Protein AF-A0A3R7FLB7-F1 (afdb_monomer)

Radius of gyration: 23.23 Å; Cα contacts (8 Å, |Δi|>4): 80; chains: 1; bounding box: 60×43×67 Å

Organism: Aphanomyces astaci (NCBI:txid112090)

Structure (mmCIF, N/CA/C/O backbone):
data_AF-A0A3R7FLB7-F1
#
_entry.id   AF-A0A3R7FLB7-F1
#
loop_
_atom_site.group_PDB
_atom_site.id
_atom_site.type_symbol
_atom_site.label_atom_id
_atom_site.label_alt_id
_atom_site.label_comp_id
_atom_site.label_asym_id
_atom_site.label_entity_id
_atom_site.label_seq_id
_atom_site.pdbx_PDB_ins_code
_atom_site.Cartn_x
_atom_site.Cartn_y
_atom_site.Cartn_z
_atom_site.occupancy
_atom_site.B_iso_or_equiv
_atom_site.auth_seq_id
_atom_site.auth_comp_id
_atom_site.auth_asym_id
_atom_site.auth_atom_id
_atom_site.pdbx_PDB_model_num
ATOM 1 N N . LEU A 1 1 ? 25.515 -24.795 -28.403 1.00 39.53 1 LEU A N 1
ATOM 2 C CA . LEU A 1 1 ? 25.522 -23.734 -27.379 1.00 39.53 1 LEU A CA 1
ATOM 3 C C . LEU A 1 1 ? 24.381 -22.784 -27.705 1.00 39.53 1 LEU A C 1
ATOM 5 O O . LEU A 1 1 ? 24.389 -22.220 -28.788 1.00 39.53 1 LEU A O 1
ATOM 9 N N . LEU A 1 2 ? 23.373 -22.680 -26.838 1.00 43.09 2 LEU A N 1
ATOM 10 C CA . LEU A 1 2 ? 22.387 -21.599 -26.910 1.00 43.09 2 LEU A CA 1
ATOM 11 C C . LEU A 1 2 ? 23.039 -20.382 -26.257 1.00 43.09 2 LEU A C 1
ATOM 13 O O . LEU A 1 2 ? 23.059 -20.264 -25.035 1.00 43.09 2 LEU A O 1
ATOM 17 N N . GLU A 1 3 ? 23.660 -19.536 -27.069 1.00 45.50 3 GLU A N 1
ATOM 18 C CA . GLU A 1 3 ? 24.211 -18.269 -26.602 1.00 45.50 3 GLU A CA 1
ATOM 19 C C . GLU A 1 3 ? 23.049 -17.301 -26.378 1.00 45.50 3 GLU A C 1
ATOM 21 O O . GLU A 1 3 ? 22.488 -16.727 -27.315 1.00 45.50 3 GLU A O 1
ATOM 26 N N . PHE A 1 4 ? 22.648 -17.167 -25.113 1.00 50.62 4 PHE A N 1
ATOM 27 C CA . PHE A 1 4 ? 21.748 -16.115 -24.670 1.00 50.62 4 PHE A CA 1
ATOM 28 C C . PHE A 1 4 ? 22.479 -14.781 -24.833 1.00 50.62 4 PHE A C 1
ATOM 30 O O . PHE A 1 4 ? 23.301 -14.394 -24.004 1.00 50.62 4 PHE A O 1
ATOM 37 N N . HIS A 1 5 ? 22.192 -14.088 -25.931 1.00 53.84 5 HIS A N 1
ATOM 38 C CA . HIS A 1 5 ? 22.592 -12.705 -26.131 1.00 53.84 5 HIS A CA 1
ATOM 39 C C . HIS A 1 5 ? 21.685 -11.837 -25.255 1.00 53.84 5 HIS A C 1
ATOM 41 O O . HIS A 1 5 ? 20.729 -11.228 -25.731 1.00 53.84 5 HIS A O 1
ATOM 47 N N . GLY A 1 6 ? 21.948 -11.845 -23.947 1.00 53.75 6 GLY A N 1
ATOM 48 C CA . GLY A 1 6 ? 21.377 -10.884 -23.016 1.00 53.75 6 GLY A CA 1
ATOM 49 C C . GLY A 1 6 ? 21.923 -9.512 -23.371 1.00 53.75 6 GLY A C 1
ATOM 50 O O . GLY A 1 6 ? 22.981 -9.122 -22.881 1.00 53.75 6 GLY A O 1
ATOM 51 N N . GLY A 1 7 ? 21.237 -8.817 -24.278 1.00 48.38 7 GLY A N 1
ATOM 52 C CA . GLY A 1 7 ? 21.492 -7.415 -24.548 1.00 48.38 7 GLY A CA 1
ATOM 53 C C . GLY A 1 7 ? 21.439 -6.658 -23.229 1.00 48.38 7 GLY A C 1
ATOM 54 O O . GLY A 1 7 ? 20.421 -6.654 -22.543 1.00 48.38 7 GLY A O 1
ATOM 55 N N . ILE A 1 8 ? 22.569 -6.065 -22.859 1.00 59.78 8 ILE A N 1
ATOM 56 C CA . ILE A 1 8 ? 22.678 -5.053 -21.815 1.00 59.78 8 ILE A CA 1
ATOM 57 C C . ILE A 1 8 ? 21.870 -3.853 -22.324 1.00 59.78 8 ILE A C 1
ATOM 59 O O . ILE A 1 8 ? 22.387 -3.006 -23.047 1.00 59.78 8 ILE A O 1
ATOM 63 N N . GLY A 1 9 ? 20.569 -3.849 -22.055 1.00 57.91 9 GLY A N 1
ATOM 64 C CA . GLY A 1 9 ? 19.633 -2.867 -22.583 1.00 57.91 9 GLY A CA 1
ATOM 65 C C . GLY A 1 9 ? 18.322 -2.897 -21.808 1.00 57.91 9 GLY A C 1
ATOM 66 O O . GLY A 1 9 ? 17.846 -3.957 -21.402 1.00 57.91 9 GLY A O 1
ATOM 67 N N . ASP A 1 10 ? 17.745 -1.715 -21.611 1.00 62.91 10 ASP A N 1
ATOM 68 C CA . ASP A 1 10 ? 16.440 -1.457 -20.981 1.00 62.91 10 ASP A CA 1
ATOM 69 C C . ASP A 1 10 ? 15.271 -2.240 -21.635 1.00 62.91 10 ASP A C 1
ATOM 71 O O . ASP A 1 10 ? 14.176 -2.346 -21.088 1.00 62.91 10 ASP A O 1
ATOM 75 N N . ASP A 1 11 ? 15.519 -2.878 -22.782 1.00 73.88 11 ASP A N 1
ATOM 76 C CA . ASP A 1 11 ? 14.588 -3.704 -23.552 1.00 73.88 11 ASP A CA 1
ATOM 77 C C . ASP A 1 11 ? 13.907 -4.790 -22.704 1.00 73.88 11 ASP A C 1
ATOM 79 O O . ASP A 1 11 ? 12.696 -4.987 -22.795 1.00 73.88 11 ASP A O 1
ATOM 83 N N . GLY A 1 12 ? 14.657 -5.479 -21.834 1.00 80.56 12 GLY A N 1
ATOM 84 C CA . GLY A 1 12 ? 14.099 -6.518 -20.961 1.00 80.56 12 GLY A CA 1
ATOM 85 C C . GLY A 1 12 ? 13.130 -5.957 -19.915 1.00 80.56 12 GLY A C 1
ATOM 86 O O . GLY A 1 12 ? 12.073 -6.545 -19.669 1.00 80.56 12 GLY A O 1
ATOM 87 N N . LYS A 1 13 ? 13.453 -4.787 -19.347 1.00 83.88 13 LYS A N 1
ATOM 88 C CA . LYS A 1 13 ? 12.586 -4.072 -18.402 1.00 83.88 13 LYS A CA 1
ATOM 89 C C . LYS A 1 13 ? 11.313 -3.610 -19.105 1.00 83.88 13 LYS A C 1
ATOM 91 O O . LYS A 1 13 ? 10.222 -3.832 -18.582 1.00 83.88 13 LYS A O 1
ATOM 96 N N . GLN A 1 14 ? 11.433 -3.039 -20.303 1.00 86.00 14 GLN A N 1
ATOM 97 C CA . GLN A 1 14 ? 10.283 -2.578 -21.077 1.00 86.00 14 GLN A CA 1
ATOM 98 C C . GLN A 1 14 ? 9.368 -3.736 -21.500 1.00 86.00 14 GLN A C 1
ATOM 100 O O . GLN A 1 14 ? 8.144 -3.611 -21.436 1.00 86.00 14 GLN A O 1
ATOM 105 N N . ILE A 1 15 ? 9.931 -4.886 -21.883 1.00 89.69 15 ILE A N 1
ATOM 106 C CA . ILE A 1 15 ? 9.148 -6.094 -22.179 1.00 89.69 15 ILE A CA 1
ATOM 107 C C . ILE A 1 15 ? 8.393 -6.562 -20.928 1.00 89.69 15 ILE A C 1
ATOM 109 O O . ILE A 1 15 ? 7.196 -6.838 -21.014 1.00 89.69 15 ILE A O 1
ATOM 113 N N . ALA A 1 16 ? 9.054 -6.613 -19.768 1.00 90.12 16 ALA A N 1
ATOM 114 C CA . ALA A 1 16 ? 8.412 -6.991 -18.511 1.00 90.12 16 ALA A CA 1
ATOM 115 C C . ALA A 1 16 ? 7.282 -6.019 -18.124 1.00 90.12 16 ALA A C 1
ATOM 117 O O . ALA A 1 16 ? 6.183 -6.472 -17.801 1.00 90.12 16 ALA A O 1
ATOM 118 N N . LEU A 1 17 ? 7.504 -4.704 -18.245 1.00 90.88 17 LEU A N 1
ATOM 119 C CA . LEU A 1 17 ? 6.472 -3.680 -18.038 1.00 90.88 17 LEU A CA 1
ATOM 120 C C . LEU A 1 17 ? 5.262 -3.918 -18.946 1.00 90.88 17 LEU A C 1
ATOM 122 O O . LEU A 1 17 ? 4.136 -3.975 -18.460 1.00 90.88 17 LEU A O 1
ATOM 126 N N . ASN A 1 18 ? 5.483 -4.156 -20.240 1.00 92.12 18 ASN A N 1
ATOM 127 C CA . ASN A 1 18 ? 4.401 -4.416 -21.193 1.00 92.12 18 ASN A CA 1
ATOM 128 C C . ASN A 1 18 ? 3.580 -5.666 -20.818 1.00 92.12 18 ASN A C 1
ATOM 130 O O . ASN A 1 18 ? 2.355 -5.675 -20.969 1.00 92.12 18 ASN A O 1
ATOM 134 N N . ILE A 1 19 ? 4.235 -6.721 -20.316 1.00 94.00 19 ILE A N 1
ATOM 135 C CA . ILE A 1 19 ? 3.565 -7.942 -19.842 1.00 94.00 19 ILE A CA 1
ATOM 136 C C . ILE A 1 19 ? 2.715 -7.638 -18.603 1.00 94.00 19 ILE A C 1
ATOM 138 O O . ILE A 1 19 ? 1.542 -8.022 -18.561 1.00 94.00 19 ILE A O 1
ATOM 142 N N . PHE A 1 20 ? 3.268 -6.924 -17.619 1.00 94.50 20 PHE A N 1
ATOM 143 C CA . PHE A 1 20 ? 2.529 -6.540 -16.418 1.00 94.50 20 PHE A CA 1
ATOM 144 C C . PHE A 1 20 ? 1.358 -5.610 -16.733 1.00 94.50 20 PHE A C 1
ATOM 146 O O . PHE A 1 20 ? 0.265 -5.823 -16.215 1.00 94.50 20 PHE A O 1
ATOM 153 N N . GLU A 1 21 ? 1.525 -4.635 -17.625 1.00 93.56 21 GLU A N 1
ATOM 154 C CA . GLU A 1 21 ? 0.439 -3.753 -18.057 1.00 93.56 21 GLU A CA 1
ATOM 155 C C . GLU A 1 21 ? -0.689 -4.514 -18.759 1.00 93.56 21 GLU A C 1
ATOM 157 O O . GLU A 1 21 ? -1.870 -4.218 -18.546 1.00 93.56 21 GLU A O 1
ATOM 162 N N . LEU A 1 22 ? -0.348 -5.509 -19.584 1.00 94.75 22 LEU A N 1
ATOM 163 C CA . LEU A 1 22 ? -1.336 -6.366 -20.232 1.00 94.75 22 LEU A CA 1
ATOM 164 C C . LEU A 1 22 ? -2.077 -7.232 -19.205 1.00 94.75 22 LEU A C 1
ATOM 166 O O . LEU A 1 22 ? -3.305 -7.328 -19.263 1.00 94.75 22 LEU A O 1
ATOM 170 N N . GLY A 1 23 ? -1.352 -7.821 -18.251 1.00 93.88 23 GLY A N 1
ATOM 171 C CA . GLY A 1 23 ? -1.932 -8.602 -17.159 1.00 93.88 23 GLY A CA 1
AT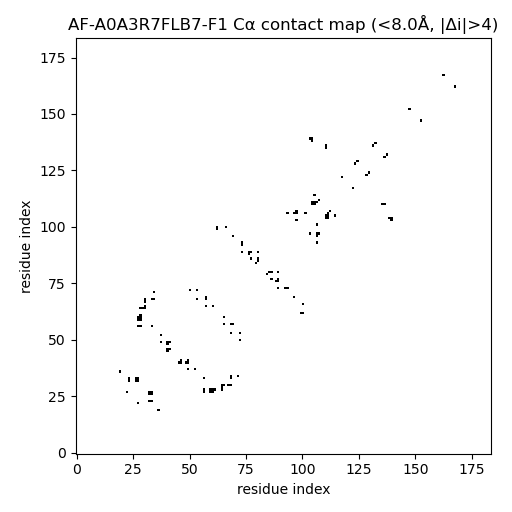OM 172 C C . GLY A 1 23 ? -2.829 -7.757 -16.254 1.00 93.88 23 GLY A C 1
ATOM 173 O O . GLY A 1 23 ? -3.942 -8.175 -15.930 1.00 93.88 23 GLY A O 1
ATOM 174 N N . LEU A 1 24 ? -2.416 -6.525 -15.949 1.00 94.62 24 LEU A N 1
ATOM 175 C CA . LEU A 1 24 ? -3.162 -5.601 -15.099 1.00 94.62 24 LEU A CA 1
ATOM 176 C C . LEU A 1 24 ? -4.546 -5.307 -15.677 1.00 94.62 24 LEU A C 1
ATOM 178 O O . LEU A 1 24 ? -5.507 -5.245 -14.925 1.00 94.62 24 LEU A O 1
ATOM 182 N N . LYS A 1 25 ? -4.697 -5.205 -17.003 1.00 93.56 25 LYS A N 1
ATOM 183 C CA . LYS A 1 25 ? -6.017 -4.998 -17.633 1.00 93.56 25 LYS A CA 1
ATOM 184 C C . LYS A 1 25 ? -7.024 -6.105 -17.304 1.00 93.56 25 LYS A C 1
ATOM 186 O O . LYS A 1 25 ? -8.221 -5.839 -17.307 1.00 93.56 25 LYS A O 1
ATOM 191 N N . LYS A 1 26 ? -6.556 -7.331 -17.052 1.00 93.25 26 LYS A N 1
ATOM 192 C CA . LYS A 1 26 ? -7.405 -8.497 -16.772 1.00 93.25 26 LYS A CA 1
ATOM 193 C C . LYS A 1 26 ? -7.513 -8.810 -15.278 1.00 93.25 26 LYS A C 1
ATOM 195 O O . LYS A 1 26 ? -8.565 -9.255 -14.837 1.00 93.25 26 LYS A O 1
ATOM 200 N N . PHE A 1 27 ? -6.446 -8.571 -14.520 1.00 93.75 27 PHE A N 1
ATOM 201 C CA . PHE A 1 27 ? -6.303 -9.001 -13.126 1.00 93.75 27 PHE A CA 1
ATOM 202 C C . PHE A 1 27 ? -6.193 -7.826 -12.143 1.00 93.75 27 PHE A C 1
ATOM 204 O O . PHE A 1 27 ? -5.639 -7.974 -11.061 1.00 93.75 27 PHE A O 1
ATOM 211 N N . ILE A 1 28 ? -6.733 -6.649 -12.486 1.00 93.19 28 ILE A N 1
ATOM 212 C CA . ILE A 1 28 ? -6.674 -5.465 -11.610 1.00 93.19 28 ILE A CA 1
ATOM 213 C C . ILE A 1 28 ? -7.383 -5.661 -10.265 1.00 93.19 28 ILE A C 1
ATOM 215 O O . ILE A 1 28 ? -7.065 -4.969 -9.307 1.00 93.19 28 ILE A O 1
ATOM 219 N N . HIS A 1 29 ? -8.343 -6.585 -10.191 1.00 93.06 29 HIS A N 1
ATOM 220 C CA . HIS A 1 29 ? -9.082 -6.903 -8.969 1.00 93.06 29 HIS A CA 1
ATOM 221 C C . HIS A 1 29 ? -8.438 -8.029 -8.149 1.00 93.06 29 HIS A C 1
ATOM 223 O O . HIS A 1 29 ? -8.924 -8.321 -7.061 1.00 93.06 29 HIS A O 1
ATOM 229 N N . GLU A 1 30 ? -7.352 -8.632 -8.644 1.00 94.19 30 GLU A N 1
ATOM 230 C CA . GLU A 1 30 ? -6.623 -9.693 -7.952 1.00 94.19 30 GLU A CA 1
ATOM 231 C C . GLU A 1 30 ? -5.441 -9.087 -7.179 1.00 94.19 30 GLU A C 1
ATOM 233 O O . GLU A 1 30 ? -4.452 -8.676 -7.800 1.00 94.19 30 GLU A O 1
ATOM 238 N N . PRO A 1 31 ? -5.501 -9.012 -5.835 1.00 93.50 31 PRO A N 1
ATOM 239 C CA . PRO A 1 31 ? -4.455 -8.369 -5.042 1.00 93.50 31 PRO A CA 1
ATOM 240 C C . PRO A 1 31 ? -3.091 -9.047 -5.221 1.00 93.50 31 PRO A C 1
ATOM 242 O O . PRO A 1 31 ? -2.091 -8.351 -5.352 1.00 93.50 31 PRO A O 1
ATOM 245 N N . GLU A 1 32 ? -3.040 -10.376 -5.334 1.00 94.06 32 GLU A N 1
ATOM 246 C CA . GLU A 1 32 ? -1.795 -11.139 -5.531 1.00 94.06 32 GLU A CA 1
ATOM 247 C C . GLU A 1 32 ? -1.040 -10.733 -6.807 1.00 94.06 32 GLU A C 1
ATOM 249 O O . GLU A 1 32 ? 0.187 -10.586 -6.812 1.00 94.06 32 GLU A O 1
ATOM 254 N N . PHE A 1 33 ? -1.776 -10.493 -7.898 1.00 95.38 33 PHE A N 1
ATOM 255 C CA . PHE A 1 33 ? -1.183 -10.030 -9.150 1.00 95.38 33 PHE A CA 1
ATOM 256 C C . PHE A 1 33 ? -0.614 -8.615 -8.995 1.00 95.38 33 PHE A C 1
ATOM 258 O O . PHE A 1 33 ? 0.504 -8.337 -9.433 1.00 95.38 33 PHE A O 1
ATOM 265 N N . VAL A 1 34 ? -1.369 -7.723 -8.349 1.00 94.81 34 VAL A N 1
ATOM 266 C CA . VAL A 1 34 ? -0.941 -6.340 -8.110 1.00 94.81 34 VAL A CA 1
ATOM 267 C C . VAL A 1 34 ? 0.301 -6.296 -7.225 1.00 94.81 34 VAL A C 1
ATOM 269 O O . VAL A 1 34 ? 1.239 -5.575 -7.551 1.00 94.81 34 VAL A O 1
ATOM 272 N N . LEU A 1 35 ? 0.338 -7.081 -6.147 1.00 94.50 35 LEU A N 1
ATOM 273 C CA . LEU A 1 35 ? 1.491 -7.164 -5.249 1.00 94.50 35 LEU A CA 1
ATOM 274 C C . LEU A 1 35 ? 2.735 -7.670 -5.985 1.00 94.50 35 LEU A C 1
ATOM 276 O O . LEU A 1 35 ? 3.800 -7.074 -5.853 1.00 94.50 35 LEU A O 1
ATOM 280 N N . SER A 1 36 ? 2.581 -8.672 -6.853 1.00 94.69 36 SER A N 1
ATOM 281 C CA . SER A 1 36 ? 3.676 -9.150 -7.708 1.00 94.69 36 SER A CA 1
ATOM 282 C C . SER A 1 36 ? 4.194 -8.060 -8.658 1.00 94.69 36 SER A C 1
ATOM 284 O O . SER A 1 36 ? 5.399 -7.958 -8.896 1.00 94.69 36 SER A O 1
ATOM 286 N N . TYR A 1 37 ? 3.302 -7.218 -9.195 1.00 94.56 37 TYR A N 1
ATOM 287 C CA . TYR A 1 37 ? 3.704 -6.094 -10.044 1.00 94.56 37 TYR A CA 1
ATOM 288 C C . TYR A 1 37 ? 4.418 -4.997 -9.236 1.00 94.56 37 TYR A C 1
ATOM 290 O O . TYR A 1 37 ? 5.449 -4.477 -9.661 1.00 94.56 37 TYR A O 1
ATOM 298 N N . VAL A 1 38 ? 3.924 -4.684 -8.039 1.00 93.62 38 VAL A N 1
ATOM 299 C CA . VAL A 1 38 ? 4.580 -3.759 -7.103 1.00 93.62 38 VAL A CA 1
ATOM 300 C C . VAL A 1 38 ? 5.985 -4.247 -6.744 1.00 93.62 38 VAL A C 1
ATOM 302 O O . VAL A 1 38 ? 6.926 -3.458 -6.776 1.00 93.62 38 VAL A O 1
ATOM 305 N N . ASP A 1 39 ? 6.155 -5.538 -6.464 1.00 92.25 39 ASP A N 1
ATOM 306 C CA . ASP A 1 39 ? 7.461 -6.119 -6.140 1.00 92.25 39 ASP A CA 1
ATOM 307 C C . ASP A 1 39 ? 8.437 -6.014 -7.317 1.00 92.25 39 ASP A C 1
ATOM 309 O O . ASP A 1 39 ? 9.608 -5.677 -7.132 1.00 92.25 39 ASP A O 1
ATOM 313 N N . PHE A 1 40 ? 7.958 -6.223 -8.547 1.00 92.38 40 PHE A N 1
ATOM 314 C CA . PHE A 1 40 ? 8.750 -5.964 -9.748 1.00 92.38 40 PHE A CA 1
ATOM 315 C C . PHE A 1 40 ? 9.188 -4.493 -9.839 1.00 92.38 40 PHE A C 1
ATOM 317 O O . PHE A 1 40 ? 10.376 -4.224 -10.024 1.00 92.38 40 PHE A O 1
ATOM 324 N N . LEU A 1 41 ? 8.263 -3.542 -9.657 1.00 90.44 41 LEU A N 1
ATOM 325 C CA . LEU A 1 41 ? 8.583 -2.111 -9.706 1.00 90.44 41 LEU A CA 1
ATOM 326 C C . LEU A 1 41 ? 9.575 -1.704 -8.607 1.00 90.44 41 LEU A C 1
ATOM 328 O O . LEU A 1 41 ? 10.472 -0.898 -8.870 1.00 90.44 41 LEU A O 1
ATOM 332 N N . GLY A 1 42 ? 9.471 -2.310 -7.421 1.00 87.81 42 GLY A N 1
ATOM 333 C CA . GLY A 1 42 ? 10.381 -2.088 -6.298 1.00 87.81 42 GLY A CA 1
ATOM 334 C C . GLY A 1 42 ? 11.812 -2.509 -6.606 1.00 87.81 42 GLY A C 1
ATOM 335 O O . GLY A 1 42 ? 12.740 -1.747 -6.352 1.00 87.81 42 GLY A O 1
ATOM 336 N N . HIS A 1 43 ? 12.006 -3.660 -7.255 1.00 85.44 43 HIS A N 1
ATOM 337 C CA . HIS A 1 43 ? 13.337 -4.079 -7.708 1.00 85.44 43 HIS A CA 1
ATOM 338 C C . HIS A 1 43 ? 13.924 -3.162 -8.793 1.00 85.44 43 HIS A C 1
ATOM 340 O O . HIS A 1 43 ? 15.142 -3.088 -8.937 1.00 85.44 43 HIS A O 1
ATOM 346 N N . THR A 1 44 ? 13.079 -2.449 -9.546 1.00 85.38 44 THR A N 1
ATOM 347 C CA . THR A 1 44 ? 13.520 -1.467 -10.553 1.00 85.38 44 THR A CA 1
ATOM 348 C C . THR A 1 44 ? 13.659 -0.036 -10.020 1.00 85.38 44 THR A C 1
ATOM 350 O O . THR A 1 44 ? 14.018 0.851 -10.796 1.00 85.38 44 THR A O 1
ATOM 353 N N . ASN A 1 45 ? 13.396 0.181 -8.723 1.00 83.56 45 ASN A N 1
ATOM 354 C CA . ASN A 1 45 ? 13.422 1.480 -8.042 1.00 83.56 45 ASN A CA 1
ATOM 355 C C . ASN A 1 45 ? 12.560 2.556 -8.739 1.00 83.56 45 ASN A C 1
ATOM 357 O O . ASN A 1 45 ? 12.953 3.718 -8.852 1.00 83.56 45 ASN A O 1
ATOM 361 N N . ASP A 1 46 ? 11.402 2.150 -9.267 1.00 86.75 46 ASP A N 1
ATOM 362 C CA . ASP A 1 46 ? 10.483 3.019 -10.010 1.00 86.75 46 ASP A CA 1
ATOM 363 C C . ASP A 1 46 ? 9.314 3.487 -9.126 1.00 86.75 46 ASP A C 1
ATOM 365 O O . ASP A 1 46 ? 8.149 3.115 -9.302 1.00 86.75 46 ASP A O 1
ATOM 369 N N . ASP A 1 47 ? 9.650 4.297 -8.122 1.00 89.06 47 ASP A N 1
ATOM 370 C CA . ASP A 1 47 ? 8.734 4.726 -7.056 1.00 89.06 47 ASP A CA 1
ATOM 371 C C . ASP A 1 47 ? 7.528 5.518 -7.580 1.00 89.06 47 ASP A C 1
ATOM 373 O O . ASP A 1 47 ? 6.413 5.406 -7.065 1.00 89.06 47 ASP A O 1
ATOM 377 N N . ASN A 1 48 ? 7.734 6.323 -8.626 1.00 89.25 48 ASN A N 1
ATOM 378 C CA . ASN A 1 48 ? 6.676 7.138 -9.225 1.00 89.25 48 ASN A CA 1
ATOM 379 C C . ASN A 1 48 ? 5.619 6.259 -9.902 1.00 89.25 48 ASN A C 1
ATOM 381 O O . ASN A 1 48 ? 4.413 6.479 -9.723 1.00 89.25 48 ASN A O 1
ATOM 385 N N . ASN A 1 49 ? 6.061 5.236 -10.638 1.00 89.81 49 ASN A N 1
ATOM 386 C CA . ASN A 1 49 ? 5.154 4.275 -11.253 1.00 89.81 49 ASN A CA 1
ATOM 387 C C . ASN A 1 49 ? 4.493 3.385 -10.200 1.00 89.81 49 ASN A C 1
ATOM 389 O O . ASN A 1 49 ? 3.302 3.095 -10.323 1.00 89.81 49 ASN A O 1
ATOM 393 N N . MET A 1 50 ? 5.205 3.027 -9.128 1.00 92.12 50 MET A N 1
ATOM 394 C CA . MET A 1 50 ? 4.633 2.252 -8.028 1.00 92.12 50 MET A CA 1
ATOM 395 C C . MET A 1 50 ? 3.490 3.001 -7.326 1.00 92.12 50 MET A C 1
ATOM 397 O O . MET A 1 50 ? 2.401 2.444 -7.176 1.00 92.12 50 MET A O 1
ATOM 401 N N . ARG A 1 51 ? 3.680 4.280 -6.969 1.00 92.75 51 ARG A N 1
ATOM 402 C CA . ARG A 1 51 ? 2.599 5.117 -6.407 1.00 92.75 51 ARG A CA 1
ATOM 403 C C . ARG A 1 51 ? 1.411 5.219 -7.359 1.00 92.75 51 ARG A C 1
ATOM 405 O O . ARG A 1 51 ? 0.269 5.038 -6.945 1.00 92.75 51 ARG A O 1
ATOM 412 N N . SER A 1 52 ? 1.679 5.461 -8.643 1.00 94.00 52 SER A N 1
ATOM 413 C CA . SER A 1 52 ? 0.632 5.559 -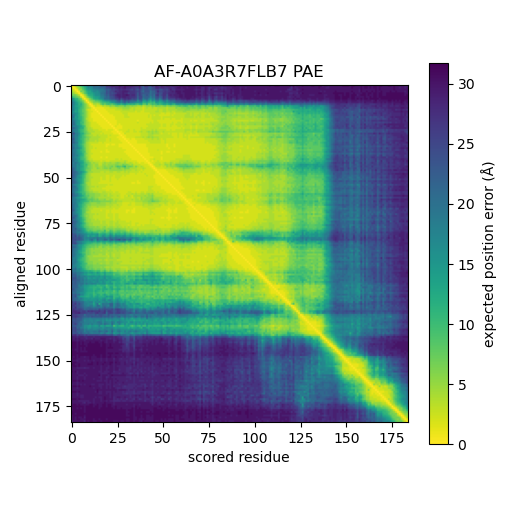9.669 1.00 94.00 52 SER A CA 1
ATOM 414 C C . SER A 1 52 ? -0.159 4.254 -9.811 1.00 94.00 52 SER A C 1
ATOM 416 O O . SER A 1 52 ? -1.377 4.282 -9.996 1.00 94.00 52 SER A O 1
ATOM 418 N N . LEU A 1 53 ? 0.515 3.106 -9.692 1.00 94.06 53 LEU A N 1
ATOM 419 C CA . LEU A 1 53 ? -0.111 1.788 -9.700 1.00 94.06 53 LEU A CA 1
ATOM 420 C C . LEU A 1 53 ? -1.018 1.591 -8.482 1.00 94.06 53 LEU A C 1
ATOM 422 O O . LEU A 1 53 ? -2.164 1.178 -8.665 1.00 94.06 53 LEU A O 1
ATOM 426 N N . PHE A 1 54 ? -0.547 1.916 -7.273 1.00 95.25 54 PHE A N 1
ATOM 427 C CA . PHE A 1 54 ? -1.368 1.830 -6.063 1.00 95.25 54 PHE A CA 1
ATOM 428 C C . PHE A 1 54 ? -2.643 2.664 -6.188 1.00 95.25 54 PHE A C 1
ATOM 430 O O . PHE A 1 54 ? -3.738 2.134 -6.001 1.00 95.25 54 PHE A O 1
ATOM 437 N N . GLU A 1 55 ? -2.522 3.935 -6.576 1.00 94.75 55 GLU A N 1
ATOM 438 C CA . GLU A 1 55 ? -3.673 4.830 -6.742 1.00 94.75 55 GLU A CA 1
ATOM 439 C C . GLU A 1 55 ? -4.670 4.297 -7.776 1.00 94.75 55 GLU A C 1
ATOM 441 O O . GLU A 1 55 ? -5.879 4.246 -7.535 1.00 94.75 55 GLU A O 1
ATOM 446 N N . LYS A 1 56 ? -4.162 3.828 -8.920 1.00 94.94 56 LYS A N 1
ATOM 447 C CA . LYS A 1 56 ? -4.990 3.258 -9.984 1.00 94.94 56 LYS A CA 1
ATOM 448 C C . LYS A 1 56 ? -5.748 2.023 -9.507 1.00 94.94 56 LYS A C 1
ATOM 450 O O . LYS A 1 56 ? -6.950 1.929 -9.742 1.00 94.94 56 LYS A O 1
ATOM 455 N N . VAL A 1 57 ? -5.071 1.084 -8.850 1.00 95.06 57 VAL A N 1
ATOM 456 C CA . VAL A 1 57 ? -5.688 -0.158 -8.370 1.00 95.06 57 VAL A CA 1
ATOM 457 C C . VAL A 1 57 ? -6.723 0.139 -7.289 1.00 95.06 57 VAL A C 1
ATOM 459 O O . VAL A 1 57 ? -7.855 -0.328 -7.391 1.00 95.06 57 VAL A O 1
ATOM 462 N N . LEU A 1 58 ? -6.383 0.961 -6.295 1.00 94.31 58 LEU A N 1
ATOM 463 C CA . LEU A 1 58 ? -7.281 1.290 -5.185 1.00 94.31 58 LEU A CA 1
ATOM 464 C C . LEU A 1 58 ? -8.518 2.088 -5.627 1.00 94.31 58 LEU A C 1
ATOM 466 O O . LEU A 1 58 ? -9.532 2.058 -4.937 1.00 94.31 58 LEU A O 1
ATOM 470 N N . SER A 1 59 ? -8.471 2.751 -6.789 1.00 93.50 59 SER A N 1
ATOM 471 C CA . SER A 1 59 ? -9.641 3.428 -7.367 1.00 93.50 59 SER A CA 1
ATOM 472 C C . SER A 1 59 ? -10.707 2.476 -7.931 1.00 93.50 59 SER A C 1
ATOM 474 O O . SER A 1 59 ? -11.870 2.862 -8.033 1.00 93.50 59 SER A O 1
ATOM 476 N N . VAL A 1 60 ? -10.332 1.242 -8.294 1.00 92.94 60 VAL A N 1
ATOM 477 C CA . VAL A 1 60 ? -11.236 0.265 -8.935 1.00 92.94 60 VAL A CA 1
ATOM 478 C C . VAL A 1 60 ? -11.418 -1.023 -8.133 1.00 92.94 60 VAL A C 1
ATOM 480 O O . VAL A 1 60 ? -12.371 -1.765 -8.369 1.00 92.94 60 VAL A O 1
ATOM 483 N N . MET A 1 61 ? -10.499 -1.335 -7.220 1.00 92.06 61 MET A N 1
ATOM 484 C CA . MET A 1 61 ? -10.521 -2.572 -6.449 1.00 92.06 61 MET A CA 1
ATOM 485 C C . MET A 1 61 ? -11.570 -2.502 -5.325 1.00 92.06 61 MET A C 1
ATOM 487 O O . MET A 1 61 ? -11.576 -1.539 -4.558 1.00 92.06 61 MET A O 1
ATOM 491 N N . PRO A 1 62 ? -12.437 -3.522 -5.174 1.00 91.00 62 PRO A N 1
ATOM 492 C CA . PRO A 1 62 ? -13.415 -3.553 -4.093 1.00 91.00 62 PRO A CA 1
ATOM 493 C C . PRO A 1 62 ? -12.759 -3.538 -2.698 1.00 91.00 62 PRO A C 1
ATOM 495 O O . PRO A 1 62 ? -11.744 -4.214 -2.502 1.00 91.00 62 PRO A O 1
ATOM 498 N N . PRO A 1 63 ? -13.366 -2.874 -1.693 1.00 88.62 63 PRO A N 1
ATOM 499 C CA . PRO A 1 63 ? -12.865 -2.854 -0.314 1.00 88.62 63 PRO A CA 1
ATOM 500 C C . PRO A 1 63 ? -12.623 -4.243 0.295 1.00 88.62 63 PRO A C 1
ATOM 502 O O . PRO A 1 63 ? -11.669 -4.438 1.037 1.00 88.62 63 PRO A O 1
ATOM 505 N N . ALA A 1 64 ? -13.440 -5.234 -0.076 1.00 88.19 64 ALA A N 1
ATOM 506 C CA . ALA A 1 64 ? -13.354 -6.598 0.450 1.00 88.19 64 ALA A CA 1
ATOM 507 C C . ALA A 1 64 ? -12.010 -7.300 0.176 1.00 88.19 64 ALA A C 1
ATOM 509 O O . ALA A 1 64 ? -11.628 -8.193 0.924 1.00 88.19 64 ALA A O 1
ATOM 510 N N . VAL A 1 65 ? -11.302 -6.910 -0.889 1.00 91.06 65 VAL A N 1
ATOM 511 C CA . VAL A 1 65 ? -10.036 -7.539 -1.308 1.00 91.06 65 VAL A CA 1
ATOM 512 C C . VAL A 1 65 ? -8.863 -6.560 -1.340 1.00 91.06 65 VAL A C 1
ATOM 514 O O . VAL A 1 65 ? -7.732 -6.972 -1.575 1.00 91.06 65 VAL A O 1
ATOM 517 N N . SER A 1 66 ? -9.098 -5.268 -1.088 1.00 92.44 66 SER A N 1
ATOM 518 C CA . SER A 1 66 ? -8.068 -4.230 -1.213 1.00 92.44 66 SER A CA 1
ATOM 519 C C . SER A 1 66 ? -7.171 -4.080 0.012 1.00 92.44 66 SER A C 1
ATOM 521 O O . SER A 1 66 ? -6.132 -3.426 -0.086 1.00 92.44 66 SER A O 1
ATOM 523 N N . LYS A 1 67 ? -7.513 -4.705 1.149 1.00 90.31 67 LYS A N 1
ATOM 524 C CA . LYS A 1 67 ? -6.719 -4.633 2.389 1.00 90.31 67 LYS A CA 1
ATOM 525 C C . LYS A 1 67 ? -5.225 -4.945 2.178 1.00 90.31 67 LYS A C 1
ATOM 527 O O . LYS A 1 67 ? -4.415 -4.108 2.565 1.00 90.31 67 LYS A O 1
ATOM 532 N N . PRO A 1 68 ? -4.817 -6.048 1.518 1.00 91.62 68 PRO A N 1
ATOM 533 C CA . PRO A 1 68 ? -3.396 -6.340 1.307 1.00 91.62 68 PRO A CA 1
ATOM 534 C C . PRO A 1 68 ? -2.669 -5.262 0.488 1.00 91.62 68 PRO A C 1
ATOM 536 O O . PRO A 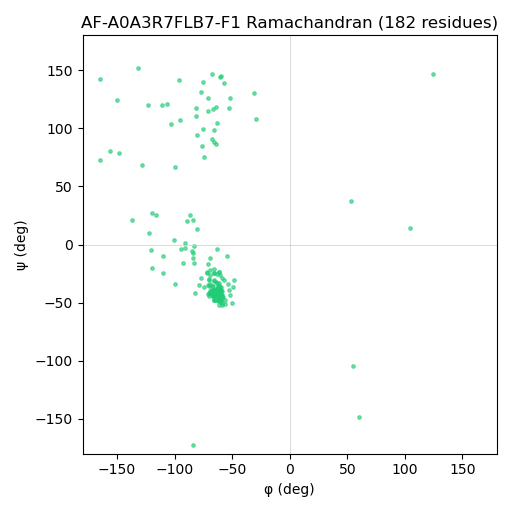1 68 ? -1.499 -4.975 0.732 1.00 91.62 68 PRO A O 1
ATOM 539 N N . VAL A 1 69 ? -3.368 -4.630 -0.462 1.00 93.75 69 VAL A N 1
ATOM 540 C CA . VAL A 1 69 ? -2.818 -3.547 -1.292 1.00 93.75 69 VAL A CA 1
ATOM 541 C C . VAL A 1 69 ? -2.626 -2.275 -0.464 1.00 93.75 69 VAL A C 1
ATOM 543 O O . VAL A 1 69 ? -1.579 -1.638 -0.567 1.00 93.75 69 VAL A O 1
ATOM 546 N N . TRP A 1 70 ? -3.590 -1.935 0.398 1.00 93.25 70 TRP A N 1
ATOM 547 C CA . TRP A 1 70 ? -3.460 -0.833 1.357 1.00 93.25 70 TRP A CA 1
ATOM 548 C C . TRP A 1 70 ? -2.285 -1.037 2.315 1.00 93.25 70 TRP A C 1
ATOM 550 O O . TRP A 1 70 ? -1.480 -0.123 2.498 1.00 93.25 70 TRP A O 1
ATOM 560 N N . ASP A 1 71 ? -2.166 -2.237 2.883 1.00 89.69 71 ASP A N 1
ATOM 561 C CA . ASP A 1 71 ? -1.097 -2.590 3.822 1.00 89.69 71 ASP A CA 1
ATOM 562 C C . ASP A 1 71 ? 0.276 -2.463 3.141 1.00 89.69 71 ASP A C 1
ATOM 564 O O . ASP A 1 71 ? 1.217 -1.899 3.705 1.00 89.69 71 ASP A O 1
ATOM 568 N N . ARG A 1 72 ? 0.389 -2.915 1.882 1.00 91.75 72 ARG A N 1
ATOM 569 C CA . ARG A 1 72 ? 1.620 -2.773 1.094 1.00 91.75 72 ARG A CA 1
ATOM 570 C C . ARG A 1 72 ? 1.943 -1.313 0.770 1.00 91.75 72 ARG A C 1
ATOM 572 O O . ARG A 1 72 ? 3.111 -0.939 0.858 1.00 91.75 72 ARG A O 1
ATOM 579 N N . PHE A 1 73 ? 0.945 -0.494 0.434 1.00 92.69 73 PHE A N 1
ATOM 580 C CA . PHE A 1 73 ? 1.157 0.917 0.099 1.00 92.69 73 PHE A CA 1
ATOM 581 C C . PHE A 1 73 ? 1.642 1.725 1.312 1.00 92.69 73 PHE A C 1
ATOM 583 O O . PHE A 1 73 ? 2.600 2.491 1.207 1.00 92.69 73 PHE A O 1
ATOM 590 N N . ILE A 1 74 ? 1.052 1.500 2.489 1.00 89.38 74 ILE A N 1
ATOM 591 C CA . ILE A 1 74 ? 1.498 2.153 3.726 1.00 89.38 74 ILE A CA 1
ATOM 592 C C . ILE A 1 74 ? 2.941 1.767 4.058 1.00 89.38 74 ILE A C 1
ATOM 594 O O . ILE A 1 74 ? 3.760 2.651 4.302 1.00 89.38 74 ILE A O 1
ATOM 598 N N . ARG A 1 75 ? 3.287 0.474 3.994 1.00 87.25 75 ARG A N 1
ATOM 599 C CA . ARG A 1 75 ? 4.667 0.013 4.236 1.00 87.25 75 ARG A CA 1
ATOM 600 C C . ARG A 1 75 ? 5.671 0.631 3.264 1.00 87.25 75 ARG A C 1
ATOM 602 O O . ARG A 1 75 ? 6.785 0.977 3.660 1.00 87.25 75 ARG A O 1
ATOM 609 N N . PHE A 1 76 ? 5.283 0.778 1.999 1.00 89.12 76 PHE A N 1
ATOM 610 C CA . PHE A 1 76 ? 6.095 1.464 0.999 1.00 89.12 76 PHE A CA 1
ATOM 611 C C . PHE A 1 76 ? 6.341 2.931 1.388 1.00 89.12 76 PHE A C 1
ATOM 613 O O . PHE A 1 76 ? 7.495 3.349 1.474 1.00 89.12 76 PHE A O 1
ATOM 620 N N . GLU A 1 77 ? 5.292 3.695 1.705 1.00 87.62 77 GLU A N 1
ATOM 621 C CA . GLU A 1 77 ? 5.433 5.103 2.108 1.00 87.62 77 GLU A CA 1
ATOM 622 C C . GLU A 1 77 ? 6.225 5.265 3.416 1.00 87.62 77 GLU A C 1
ATOM 624 O O . GLU A 1 77 ? 7.046 6.170 3.520 1.00 87.62 77 GLU A O 1
ATOM 629 N N . GLN A 1 78 ? 6.063 4.367 4.391 1.00 84.69 78 GLN A N 1
ATOM 630 C CA . GLN A 1 78 ? 6.859 4.359 5.629 1.00 84.69 78 GLN A CA 1
ATOM 631 C C . GLN A 1 78 ? 8.354 4.113 5.362 1.00 84.69 78 GLN A C 1
ATOM 633 O O . GLN A 1 78 ? 9.219 4.781 5.939 1.00 84.69 78 GLN A O 1
ATOM 638 N N . THR A 1 79 ? 8.669 3.185 4.453 1.00 82.94 79 THR A N 1
ATOM 639 C CA . THR A 1 79 ? 10.054 2.916 4.031 1.00 82.94 79 THR A CA 1
ATOM 640 C C . THR A 1 79 ? 10.659 4.154 3.368 1.00 82.94 79 THR A C 1
ATOM 642 O O . THR A 1 79 ? 11.786 4.543 3.674 1.00 82.94 79 THR A O 1
ATOM 645 N N . MET A 1 80 ? 9.883 4.829 2.518 1.00 79.38 80 MET A N 1
ATOM 646 C CA . MET A 1 80 ? 10.294 6.071 1.863 1.00 79.38 80 MET A CA 1
ATOM 647 C C . MET A 1 80 ? 10.454 7.230 2.858 1.00 79.38 80 MET A C 1
ATOM 649 O O . MET A 1 80 ? 11.425 7.980 2.768 1.00 79.38 80 MET A O 1
ATOM 653 N N . ALA A 1 81 ? 9.564 7.351 3.847 1.00 75.38 81 ALA A N 1
ATOM 654 C CA . ALA A 1 81 ? 9.649 8.354 4.909 1.00 75.38 81 ALA A CA 1
ATOM 655 C C . ALA A 1 81 ? 10.942 8.219 5.730 1.00 75.38 81 ALA A C 1
ATOM 657 O O . ALA A 1 81 ? 11.604 9.215 6.017 1.00 75.38 81 ALA A O 1
ATOM 658 N N . THR A 1 82 ? 11.359 6.987 6.030 1.00 69.12 82 THR A N 1
ATOM 659 C CA . THR A 1 82 ? 12.603 6.714 6.772 1.00 69.12 82 THR A CA 1
ATOM 660 C C . THR A 1 82 ? 13.855 7.124 5.982 1.00 69.12 82 THR A C 1
ATOM 662 O O . THR A 1 82 ? 14.841 7.562 6.570 1.00 69.12 82 THR A O 1
ATOM 665 N N . ASN A 1 83 ? 13.801 7.066 4.647 1.00 66.19 83 ASN A N 1
ATOM 666 C CA . ASN A 1 83 ? 14.899 7.439 3.747 1.00 66.19 83 ASN A CA 1
ATOM 667 C C . ASN A 1 83 ? 14.897 8.932 3.345 1.00 66.19 83 ASN A C 1
ATOM 669 O O . ASN A 1 83 ? 15.508 9.302 2.343 1.00 66.19 83 ASN A O 1
ATOM 673 N N . GLY A 1 84 ? 14.225 9.796 4.118 1.00 61.53 84 GLY A N 1
ATOM 674 C CA . GLY A 1 84 ? 14.158 11.245 3.878 1.00 61.53 84 GLY A CA 1
ATOM 675 C C . GLY A 1 84 ? 12.831 11.752 3.302 1.00 61.53 84 GLY A C 1
ATOM 676 O O . GLY A 1 84 ? 12.777 12.877 2.808 1.00 61.53 84 GLY A O 1
ATOM 677 N N . GLY A 1 85 ? 11.773 10.938 3.337 1.00 67.12 85 GLY A N 1
ATOM 678 C CA . GLY A 1 85 ? 10.416 11.335 2.954 1.00 67.12 85 GLY A CA 1
ATOM 679 C C . GLY A 1 85 ? 9.628 12.035 4.073 1.00 67.12 85 GLY A C 1
ATOM 680 O O . GLY A 1 85 ? 10.150 12.352 5.139 1.00 67.12 85 GLY A O 1
ATOM 681 N N . ASP A 1 86 ? 8.340 12.278 3.820 1.00 80.88 86 ASP A N 1
ATOM 682 C CA . ASP A 1 86 ? 7.459 13.073 4.683 1.00 80.88 86 ASP A CA 1
ATOM 683 C C . ASP A 1 86 ? 6.455 12.196 5.449 1.00 80.88 86 ASP A C 1
ATOM 685 O O . ASP A 1 86 ? 5.611 11.531 4.857 1.00 80.88 86 ASP A O 1
ATOM 689 N N . LEU A 1 87 ? 6.480 12.248 6.784 1.00 81.94 87 LEU A N 1
ATOM 690 C CA . LEU A 1 87 ? 5.527 11.515 7.624 1.00 81.94 87 LEU A CA 1
ATOM 691 C C . LEU A 1 87 ? 4.071 11.958 7.388 1.00 81.94 87 LEU A C 1
ATOM 693 O O . LEU A 1 87 ? 3.141 11.183 7.624 1.00 81.94 87 LEU A O 1
ATOM 697 N N . THR A 1 88 ? 3.834 13.181 6.898 1.00 85.44 88 THR A N 1
ATOM 698 C CA . THR A 1 88 ? 2.462 13.627 6.623 1.00 85.44 88 THR A CA 1
ATOM 699 C C . THR A 1 88 ? 1.820 12.894 5.443 1.00 85.44 88 THR A C 1
ATOM 701 O O . THR A 1 88 ? 0.594 12.739 5.441 1.00 85.44 88 THR A O 1
ATOM 704 N N . SER A 1 89 ? 2.603 12.379 4.480 1.00 84.94 89 SER A N 1
ATOM 705 C CA . SER A 1 89 ? 2.066 11.549 3.388 1.00 84.94 89 SER A CA 1
ATOM 706 C C . SER A 1 89 ? 1.519 10.228 3.931 1.00 84.94 89 SER A C 1
ATOM 708 O O . SER A 1 89 ? 0.395 9.849 3.596 1.00 84.94 89 SER A O 1
ATOM 710 N N . VAL A 1 90 ? 2.257 9.596 4.849 1.00 86.88 90 VAL A N 1
ATOM 711 C CA . VAL A 1 90 ? 1.863 8.356 5.530 1.00 86.88 90 VAL A CA 1
ATOM 712 C C . VAL A 1 90 ? 0.568 8.566 6.314 1.00 86.88 90 VAL A C 1
ATOM 714 O O . VAL A 1 90 ? -0.386 7.814 6.134 1.00 86.88 90 VAL A O 1
ATOM 717 N N . ILE A 1 91 ? 0.481 9.635 7.114 1.00 87.06 91 ILE A N 1
ATOM 718 C CA . ILE A 1 91 ? -0.720 9.938 7.915 1.00 87.06 91 ILE A CA 1
ATOM 719 C C . ILE A 1 91 ? -1.950 10.145 7.017 1.00 87.06 91 ILE A C 1
ATOM 721 O O . ILE A 1 91 ? -3.036 9.647 7.315 1.00 87.06 91 ILE A O 1
ATOM 725 N N . ARG A 1 92 ? -1.804 10.864 5.897 1.00 89.38 92 ARG A N 1
ATOM 726 C CA . ARG A 1 92 ? -2.901 11.048 4.929 1.00 89.38 92 ARG A CA 1
ATOM 727 C C . ARG A 1 92 ? -3.327 9.725 4.304 1.00 89.38 92 ARG A C 1
ATOM 729 O O . ARG A 1 92 ? -4.517 9.513 4.070 1.00 89.38 92 ARG A O 1
ATOM 736 N N . LEU A 1 93 ? -2.372 8.844 4.028 1.00 90.56 93 LEU A N 1
ATOM 737 C CA . LEU A 1 93 ? -2.656 7.538 3.455 1.00 90.56 93 LEU A CA 1
ATOM 738 C C . LEU A 1 93 ? -3.394 6.630 4.450 1.00 90.56 93 LEU A C 1
ATOM 740 O O . LEU A 1 93 ? -4.385 6.002 4.082 1.00 90.56 93 LEU A O 1
ATOM 744 N N . GLU A 1 94 ? -2.990 6.635 5.719 1.00 88.62 94 GLU A N 1
ATOM 745 C CA . GLU A 1 94 ? -3.683 5.932 6.805 1.00 88.62 94 GLU A CA 1
ATOM 746 C C . GLU A 1 94 ? -5.127 6.426 6.979 1.00 88.62 94 GLU A C 1
ATOM 748 O O . GLU A 1 94 ? -6.049 5.619 7.100 1.00 88.62 94 GLU A O 1
ATOM 753 N N . GLN A 1 95 ? -5.357 7.743 6.916 1.00 89.12 95 GLN A N 1
ATOM 754 C CA . GLN A 1 95 ? -6.709 8.316 6.963 1.00 89.12 95 GLN A CA 1
ATOM 755 C C . GLN A 1 95 ? -7.581 7.829 5.798 1.00 89.12 95 GLN A C 1
ATOM 757 O O . GLN A 1 95 ? -8.759 7.520 5.988 1.00 89.12 95 GLN A O 1
ATOM 762 N N . ARG A 1 96 ? -7.009 7.721 4.593 1.00 92.94 96 ARG A N 1
ATOM 763 C CA . ARG A 1 96 ? -7.712 7.173 3.423 1.00 92.94 96 ARG A CA 1
ATOM 764 C C . ARG A 1 96 ? -8.026 5.690 3.592 1.00 92.94 96 ARG A C 1
ATOM 766 O O . ARG A 1 96 ? -9.147 5.292 3.286 1.00 92.94 96 ARG A O 1
ATOM 773 N N . ARG A 1 97 ? -7.088 4.893 4.117 1.00 90.00 97 ARG A N 1
ATOM 774 C CA . ARG A 1 97 ? -7.311 3.474 4.441 1.00 90.00 97 ARG A CA 1
ATOM 775 C C . ARG A 1 97 ? -8.448 3.318 5.448 1.00 90.00 97 ARG A C 1
ATOM 777 O O . ARG A 1 97 ? -9.348 2.527 5.203 1.00 90.00 97 ARG A O 1
ATOM 784 N N . ALA A 1 98 ? -8.461 4.115 6.517 1.00 87.88 98 ALA A N 1
ATOM 785 C CA . ALA A 1 98 ? -9.526 4.096 7.524 1.00 87.88 98 ALA A CA 1
ATOM 786 C C . ALA A 1 98 ? -10.908 4.449 6.941 1.00 87.88 98 ALA A C 1
ATOM 788 O O . ALA A 1 98 ? -11.917 3.883 7.354 1.00 87.88 98 ALA A O 1
ATOM 789 N N . ALA A 1 99 ? -10.963 5.362 5.966 1.00 88.62 99 ALA A N 1
ATOM 790 C CA . ALA A 1 99 ? -12.201 5.702 5.266 1.00 88.62 99 ALA A CA 1
ATOM 791 C C . ALA A 1 99 ? -12.646 4.611 4.272 1.00 88.62 99 ALA A C 1
ATOM 793 O O . ALA A 1 99 ? -13.843 4.374 4.119 1.00 88.62 99 ALA A O 1
ATOM 794 N N . ALA A 1 100 ? -11.699 3.953 3.598 1.00 87.88 100 ALA A N 1
ATOM 795 C CA . ALA A 1 100 ? -11.974 2.881 2.640 1.00 87.88 100 ALA A CA 1
ATOM 796 C C . ALA A 1 100 ? -12.310 1.539 3.317 1.00 87.88 100 ALA A C 1
ATOM 798 O O . ALA A 1 100 ? -13.053 0.740 2.748 1.00 87.88 100 ALA A O 1
ATOM 799 N N . LEU A 1 101 ? -11.769 1.299 4.515 1.00 86.81 101 LEU A N 1
ATOM 800 C CA . LEU A 1 101 ? -11.905 0.075 5.307 1.00 86.81 101 LEU A CA 1
ATOM 801 C C . LEU A 1 101 ? -12.366 0.414 6.740 1.00 86.81 101 LEU A C 1
ATOM 803 O O . LEU A 1 101 ? -11.600 0.256 7.693 1.00 86.81 101 LEU A O 1
ATOM 807 N N . PRO A 1 102 ? -13.613 0.887 6.926 1.00 80.88 102 PRO A N 1
ATOM 808 C CA . PRO A 1 102 ? -14.098 1.337 8.233 1.00 80.88 102 PRO A CA 1
ATOM 809 C C . PRO A 1 102 ? -14.196 0.213 9.273 1.00 80.88 102 PRO A C 1
ATOM 811 O O . PRO A 1 102 ? -14.130 0.497 10.474 1.00 80.88 102 PRO A O 1
ATOM 814 N N . ASP A 1 103 ? -14.331 -1.033 8.817 1.00 80.44 103 ASP A N 1
ATOM 815 C CA . ASP A 1 103 ? -14.455 -2.231 9.654 1.00 80.44 103 ASP A CA 1
ATOM 816 C C . ASP A 1 103 ? -13.096 -2.786 10.111 1.00 80.44 103 ASP A C 1
ATOM 818 O O . ASP A 1 103 ? -13.040 -3.692 10.940 1.00 80.44 103 ASP A O 1
ATOM 822 N N . ASP A 1 104 ? -11.985 -2.245 9.605 1.00 78.12 104 ASP A N 1
ATOM 823 C CA . ASP A 1 104 ? -10.654 -2.719 9.969 1.00 78.12 104 ASP A CA 1
ATOM 824 C C . ASP A 1 104 ? -10.195 -2.120 11.309 1.00 78.12 104 ASP A C 1
ATOM 826 O O . ASP A 1 104 ? -9.894 -0.927 11.416 1.00 78.12 104 ASP A O 1
ATOM 830 N N . SER A 1 105 ? -10.109 -2.959 12.344 1.00 70.25 105 SER A N 1
ATOM 831 C CA . SER A 1 105 ? -9.673 -2.572 13.691 1.00 70.25 105 SER A CA 1
ATOM 832 C C . SER A 1 105 ? -8.226 -2.072 13.741 1.00 70.25 105 SER A C 1
ATOM 834 O O . SER A 1 105 ? -7.902 -1.242 14.593 1.00 70.25 105 SER A O 1
ATOM 836 N N . THR A 1 106 ? -7.374 -2.497 12.801 1.00 71.44 106 THR A N 1
ATOM 837 C CA . THR A 1 106 ? -5.973 -2.044 12.700 1.00 71.44 106 THR A CA 1
ATOM 838 C C . THR A 1 106 ? -5.858 -0.583 12.273 1.00 71.44 106 THR A C 1
ATOM 840 O O . THR A 1 106 ? -4.793 0.006 12.374 1.00 71.44 106 THR A O 1
ATOM 843 N N . THR A 1 107 ? -6.944 0.048 11.820 1.00 70.25 107 THR A N 1
ATOM 844 C CA . THR A 1 107 ? -6.937 1.470 11.443 1.00 70.25 107 THR A CA 1
ATOM 845 C C . THR A 1 107 ? -7.158 2.416 12.629 1.00 70.25 107 THR A C 1
ATOM 847 O O . THR A 1 107 ? -7.105 3.634 12.451 1.00 70.25 107 THR A O 1
ATOM 850 N N . LYS A 1 108 ? -7.439 1.899 13.839 1.00 72.12 108 LYS A N 1
ATOM 851 C CA . LYS A 1 108 ? -7.925 2.703 14.976 1.00 72.12 108 LYS A CA 1
ATOM 852 C C . LYS A 1 108 ? -7.157 2.435 16.274 1.00 72.12 108 LYS A C 1
ATOM 854 O O . LYS A 1 108 ? -6.683 1.334 16.541 1.00 72.12 108 LYS A O 1
ATOM 859 N N . GLY A 1 109 ? -7.110 3.463 17.125 1.00 75.31 109 GLY A N 1
ATOM 860 C CA . GLY A 1 109 ? -6.631 3.371 18.506 1.00 75.31 109 GLY A CA 1
ATOM 861 C C . GLY A 1 109 ? -5.175 2.914 18.641 1.00 75.31 109 GLY A C 1
ATOM 862 O O . GLY A 1 109 ? -4.333 3.199 17.792 1.00 75.31 109 GLY A O 1
ATOM 863 N N . LEU A 1 110 ? -4.886 2.202 19.734 1.00 75.75 110 LEU A N 1
ATOM 864 C CA . LEU A 1 110 ? -3.551 1.669 20.018 1.00 75.75 110 LEU A CA 1
ATOM 865 C C . LEU A 1 110 ? -3.107 0.626 18.985 1.00 75.75 110 LEU A C 1
ATOM 867 O O . LEU A 1 110 ? -1.927 0.572 18.665 1.00 75.75 110 LEU A O 1
ATOM 871 N N . LEU A 1 111 ? -4.034 -0.157 18.422 1.00 74.31 111 LEU A N 1
ATOM 872 C CA . LEU A 1 111 ? -3.695 -1.194 17.448 1.00 74.31 111 LEU A CA 1
ATOM 873 C C . LEU A 1 111 ? -3.142 -0.597 16.146 1.00 74.31 111 LEU A C 1
ATOM 875 O O . LEU A 1 111 ? -2.164 -1.110 15.616 1.00 74.31 111 LEU A O 1
ATOM 879 N N . GLY A 1 112 ? -3.700 0.526 15.682 1.00 74.38 112 GLY A N 1
ATOM 880 C CA . GLY A 1 112 ? -3.149 1.245 14.529 1.00 74.38 112 GLY A CA 1
ATOM 881 C C . GLY A 1 112 ? -1.820 1.943 14.804 1.00 74.38 112 GLY A C 1
ATOM 882 O O . GLY A 1 112 ? -0.979 2.033 13.913 1.00 74.38 112 GLY A O 1
ATOM 883 N N . LEU A 1 113 ? -1.582 2.389 16.044 1.00 75.94 113 LEU A N 1
ATOM 884 C CA . LEU A 1 113 ? -0.254 2.868 16.435 1.00 75.94 113 LEU A CA 1
ATOM 885 C C . LEU A 1 113 ? 0.770 1.738 16.413 1.00 75.94 113 LEU A C 1
ATOM 887 O O . LEU A 1 113 ? 1.862 1.941 15.894 1.00 75.94 113 LEU A O 1
ATOM 891 N N . VAL A 1 114 ? 0.421 0.562 16.939 1.00 77.19 114 VAL A N 1
ATOM 892 C CA . VAL A 1 114 ? 1.300 -0.606 16.866 1.00 77.19 114 VAL A CA 1
ATOM 893 C C . VAL A 1 114 ? 1.599 -0.944 15.408 1.00 77.19 114 VAL A C 1
ATOM 895 O O . VAL A 1 114 ? 2.773 -1.005 15.060 1.00 77.19 114 VAL A O 1
ATOM 898 N N . ASP A 1 115 ? 0.571 -1.093 14.562 1.00 74.12 115 ASP A N 1
ATOM 899 C CA . ASP A 1 115 ? 0.710 -1.446 13.138 1.00 74.12 115 ASP A CA 1
ATOM 900 C C . ASP A 1 115 ? 1.675 -0.508 12.392 1.00 74.12 115 ASP A C 1
ATOM 902 O O . ASP A 1 115 ? 2.516 -0.964 11.618 1.00 74.12 115 ASP A O 1
ATOM 906 N N . ARG A 1 116 ? 1.645 0.797 12.705 1.00 75.56 116 ARG A N 1
ATOM 907 C CA . ARG A 1 116 ? 2.561 1.788 12.121 1.00 75.56 116 ARG A CA 1
ATOM 908 C C . ARG A 1 116 ? 4.037 1.523 12.435 1.00 75.56 116 ARG A C 1
ATOM 910 O O . ARG A 1 116 ? 4.892 1.809 11.601 1.00 75.56 116 ARG A O 1
ATOM 917 N N . TYR A 1 117 ? 4.344 1.053 13.641 1.00 74.06 117 TYR A N 1
ATOM 918 C CA . TYR A 1 117 ? 5.721 0.889 14.118 1.00 74.06 117 TYR A CA 1
ATOM 919 C C . TYR A 1 117 ? 6.224 -0.557 14.041 1.00 74.06 117 TYR A C 1
ATOM 921 O O . TYR A 1 117 ? 7.359 -0.821 14.444 1.00 74.06 117 TYR A O 1
ATOM 929 N N . VAL A 1 118 ? 5.432 -1.485 13.492 1.00 72.56 118 VAL A N 1
ATOM 930 C CA . VAL A 1 118 ? 5.900 -2.848 13.225 1.00 72.56 118 VAL A CA 1
ATOM 931 C C . VAL A 1 118 ? 6.965 -2.811 12.136 1.00 72.56 118 VAL A C 1
ATOM 933 O O . VAL A 1 118 ? 6.690 -2.499 10.978 1.00 72.56 118 VAL A O 1
ATOM 936 N N . TRP A 1 119 ? 8.185 -3.206 12.488 1.00 65.00 119 TRP A N 1
ATOM 937 C CA . TRP A 1 119 ? 9.261 -3.402 11.523 1.00 65.00 119 TRP A CA 1
ATOM 938 C C . TRP A 1 119 ? 9.587 -4.889 11.402 1.00 65.00 119 TRP A C 1
ATOM 940 O O . TRP A 1 119 ? 10.012 -5.521 12.366 1.00 65.00 119 TRP A O 1
ATOM 950 N N . MET A 1 120 ? 9.454 -5.456 10.199 1.00 63.50 120 MET A N 1
ATOM 951 C CA . MET A 1 120 ? 9.646 -6.892 9.944 1.00 63.50 120 MET A CA 1
ATOM 952 C C . MET A 1 120 ? 8.764 -7.763 10.859 1.00 63.50 120 MET A C 1
ATOM 954 O O . MET A 1 120 ? 7.565 -7.875 10.624 1.00 63.50 120 MET A O 1
ATOM 958 N N . HIS A 1 121 ? 9.370 -8.381 11.871 1.00 56.59 121 HIS A N 1
ATOM 959 C CA . HIS A 1 121 ? 8.747 -9.234 12.883 1.00 56.59 121 HIS A CA 1
ATOM 960 C C . HIS A 1 121 ? 9.002 -8.709 14.304 1.00 56.59 121 HIS A C 1
ATOM 962 O O . HIS A 1 121 ? 8.713 -9.409 15.266 1.00 56.59 121 HIS A O 1
ATOM 968 N N . LEU A 1 122 ? 9.552 -7.497 14.442 1.00 60.22 122 LEU A N 1
ATOM 969 C CA . LEU A 1 122 ? 9.764 -6.852 15.733 1.00 60.22 122 LEU A CA 1
ATOM 970 C C . LEU A 1 122 ? 8.422 -6.329 16.241 1.00 60.22 122 LEU A C 1
ATOM 972 O O . LEU A 1 122 ? 8.054 -5.173 16.029 1.00 60.22 122 LEU A O 1
ATOM 976 N N . LEU A 1 123 ? 7.682 -7.218 16.885 1.00 60.75 123 LEU A N 1
ATOM 977 C CA . LEU A 1 123 ? 6.673 -6.858 17.864 1.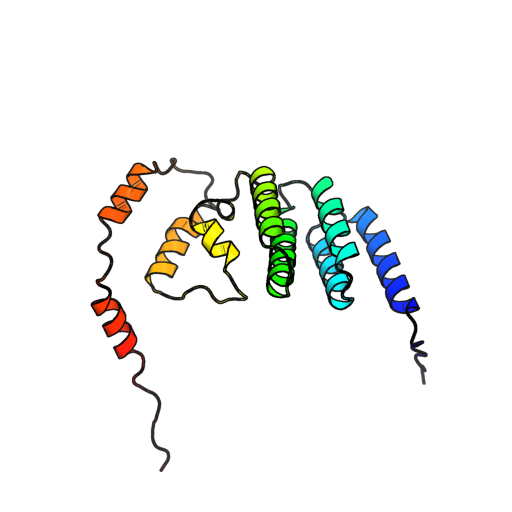00 60.75 123 LEU A CA 1
ATOM 978 C C . LEU A 1 123 ? 7.352 -6.972 19.228 1.00 60.75 123 LEU A C 1
ATOM 980 O O . LEU A 1 123 ? 8.224 -7.813 19.418 1.00 60.75 123 LEU A O 1
ATOM 984 N N . GLN A 1 124 ? 7.050 -6.066 20.154 1.00 54.84 124 GLN A N 1
ATOM 985 C CA . GLN A 1 124 ? 7.598 -6.190 21.500 1.00 54.84 124 GLN A CA 1
ATOM 986 C C . GLN A 1 124 ? 7.037 -7.482 22.113 1.00 54.84 124 GLN A C 1
ATOM 988 O O . GLN A 1 124 ? 5.826 -7.656 22.206 1.00 54.84 124 GLN A O 1
ATOM 993 N N . ASP A 1 125 ? 7.932 -8.413 22.451 1.00 56.50 125 ASP A N 1
ATOM 994 C CA . ASP A 1 125 ? 7.603 -9.775 22.890 1.00 56.50 125 ASP A CA 1
ATOM 995 C C . ASP A 1 125 ? 7.348 -9.854 24.406 1.00 56.50 125 ASP A C 1
ATOM 997 O O . ASP A 1 125 ? 7.539 -10.900 25.035 1.00 56.50 125 ASP A O 1
ATOM 1001 N N . SER A 1 126 ? 6.936 -8.752 25.045 1.00 62.25 126 SER A N 1
ATOM 1002 C CA . SER A 1 126 ? 6.602 -8.820 26.466 1.00 62.25 126 SER A CA 1
ATOM 1003 C C . SER A 1 126 ? 5.338 -9.668 26.654 1.00 62.25 126 SER A C 1
ATOM 1005 O O . SER A 1 126 ? 4.413 -9.663 25.837 1.00 62.25 126 SER A O 1
ATOM 1007 N N . LYS A 1 127 ? 5.250 -10.404 27.767 1.00 61.19 127 LYS A N 1
ATOM 1008 C CA . LYS A 1 127 ? 4.067 -11.233 28.076 1.00 61.19 127 LYS A CA 1
ATOM 1009 C C . LYS A 1 127 ? 2.772 -10.404 28.119 1.00 61.19 127 LYS A C 1
ATOM 1011 O O . LYS A 1 127 ? 1.705 -10.917 27.786 1.00 61.19 127 LYS A O 1
ATOM 1016 N N . SER A 1 128 ? 2.866 -9.128 28.500 1.00 66.06 128 SER A N 1
ATOM 1017 C CA . SER A 1 128 ? 1.768 -8.156 28.443 1.00 66.06 128 SER A CA 1
ATOM 1018 C C . SER A 1 128 ? 1.311 -7.855 27.014 1.00 66.06 128 SER A C 1
ATOM 1020 O O . SER A 1 128 ? 0.105 -7.791 26.772 1.00 66.06 128 SER A O 1
ATOM 1022 N N . ASP A 1 129 ? 2.238 -7.739 26.063 1.00 69.75 129 ASP A N 1
ATOM 1023 C CA . ASP A 1 129 ? 1.918 -7.461 24.659 1.00 69.75 129 ASP A CA 1
ATOM 1024 C C . ASP A 1 129 ? 1.225 -8.662 24.008 1.00 69.75 129 ASP A C 1
ATOM 1026 O O . ASP A 1 129 ? 0.222 -8.506 23.311 1.00 69.75 129 ASP A O 1
ATOM 1030 N N . ALA A 1 130 ? 1.668 -9.884 24.321 1.00 68.81 130 ALA A N 1
ATOM 1031 C CA . ALA A 1 130 ? 1.013 -11.106 23.852 1.00 68.81 130 ALA A CA 1
ATOM 1032 C C . ALA A 1 130 ? -0.461 -11.192 24.300 1.00 68.81 130 ALA A C 1
ATOM 1034 O O . ALA A 1 130 ? -1.338 -11.522 23.497 1.00 68.81 130 ALA A O 1
ATOM 1035 N N . LEU A 1 131 ? -0.758 -10.849 25.562 1.00 69.25 131 LEU A N 1
ATOM 1036 C CA . LEU A 1 131 ? -2.136 -10.783 26.067 1.00 69.25 131 LEU A CA 1
ATOM 1037 C C . LEU A 1 131 ? -2.943 -9.666 25.396 1.00 69.25 131 LEU A C 1
ATOM 1039 O O . LEU A 1 131 ? -4.116 -9.870 25.068 1.00 69.25 131 LEU A O 1
ATOM 1043 N N . PHE A 1 132 ? -2.327 -8.507 25.158 1.00 75.00 132 PHE A N 1
ATOM 1044 C CA . PHE A 1 132 ? -2.950 -7.408 24.428 1.00 75.00 132 PHE A CA 1
ATOM 1045 C C . PHE A 1 132 ? -3.353 -7.844 23.011 1.00 75.00 132 PHE A C 1
ATOM 1047 O O . PHE A 1 132 ? -4.519 -7.705 22.639 1.00 75.00 132 PHE A O 1
ATOM 1054 N N . PHE A 1 133 ? -2.455 -8.461 22.241 1.00 73.44 133 PHE A N 1
ATOM 1055 C CA . PHE A 1 133 ? -2.782 -8.943 20.895 1.00 73.44 133 PHE A CA 1
ATOM 1056 C C . PHE A 1 133 ? -3.782 -10.100 20.900 1.00 73.44 133 PHE A C 1
ATOM 1058 O O . PHE A 1 133 ? -4.657 -10.142 20.038 1.00 73.44 133 PHE A O 1
ATOM 1065 N N . ALA A 1 134 ? -3.729 -11.005 21.879 1.00 70.44 134 ALA A N 1
ATOM 1066 C CA . ALA A 1 134 ? -4.729 -12.063 22.008 1.00 70.44 134 ALA A CA 1
ATOM 1067 C C . ALA A 1 134 ? -6.137 -11.499 22.265 1.00 70.44 134 ALA A C 1
ATOM 1069 O O . ALA A 1 134 ? -7.110 -12.017 21.721 1.00 70.44 134 ALA A O 1
ATOM 1070 N N . THR A 1 135 ? -6.235 -10.422 23.050 1.00 71.31 135 THR A N 1
ATOM 1071 C CA . THR A 1 135 ? -7.506 -9.795 23.449 1.00 71.31 135 THR A CA 1
ATOM 1072 C C . THR A 1 135 ? -8.054 -8.847 22.379 1.00 71.31 135 THR A C 1
ATOM 1074 O O . THR A 1 135 ? -9.253 -8.839 22.113 1.00 71.31 135 THR A O 1
ATOM 1077 N N . TYR A 1 136 ? -7.185 -8.050 21.751 1.00 67.12 136 TYR A N 1
ATOM 1078 C CA . TYR A 1 136 ? -7.580 -6.969 20.841 1.00 67.12 136 TYR A CA 1
ATOM 1079 C C . TYR A 1 136 ? -7.253 -7.247 19.371 1.00 67.12 136 TYR A C 1
ATOM 1081 O O . TYR A 1 136 ? -7.933 -6.728 18.488 1.00 67.12 136 TYR A O 1
ATOM 1089 N N . GLY A 1 137 ? -6.263 -8.097 19.085 1.00 60.56 137 GLY A N 1
ATOM 1090 C CA . GLY A 1 137 ? -5.930 -8.527 17.723 1.00 60.56 137 GLY A CA 1
ATOM 1091 C C . GLY A 1 137 ? -6.965 -9.482 17.117 1.00 60.56 137 GLY A C 1
ATOM 1092 O O . GLY A 1 137 ? -7.124 -9.520 15.901 1.00 60.56 137 GLY A O 1
ATOM 1093 N N . THR A 1 138 ? -7.730 -10.205 17.945 1.00 49.19 138 THR A N 1
ATOM 1094 C CA . THR A 1 138 ? -8.780 -11.153 17.512 1.00 49.19 138 THR A CA 1
ATOM 1095 C C . THR A 1 138 ? -10.195 -10.565 17.455 1.00 49.19 138 THR A C 1
ATOM 1097 O O . THR A 1 138 ? -11.096 -11.215 16.921 1.00 49.19 138 THR A O 1
ATOM 1100 N N . LEU A 1 139 ? -10.410 -9.307 17.867 1.00 44.94 139 LEU A N 1
ATOM 1101 C CA . LEU A 1 139 ? -11.669 -8.585 17.597 1.00 44.94 139 LEU A CA 1
ATOM 1102 C C . LEU A 1 139 ? -11.926 -8.366 16.089 1.00 44.94 139 LEU A C 1
ATOM 1104 O O . LEU A 1 139 ? -12.989 -7.891 15.704 1.00 44.94 139 LEU A O 1
ATOM 1108 N N . ALA A 1 140 ? -10.983 -8.764 15.232 1.00 42.78 140 ALA A N 1
ATOM 1109 C CA . ALA A 1 140 ? -11.104 -8.796 13.780 1.00 42.78 140 AL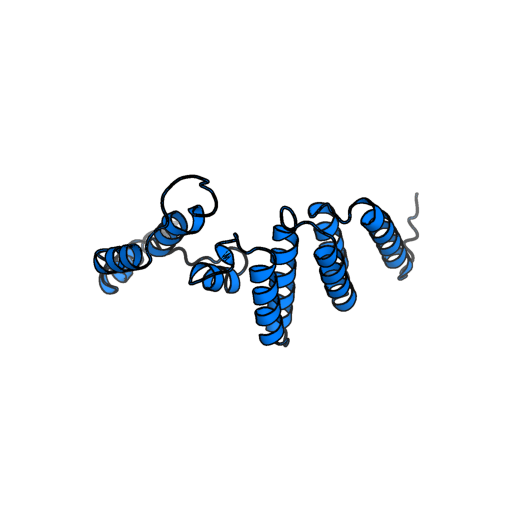A A CA 1
ATOM 1110 C C . ALA A 1 140 ? -11.809 -10.054 13.209 1.00 42.78 140 ALA A C 1
ATOM 1112 O O . ALA A 1 140 ? -11.953 -10.143 11.992 1.00 42.78 140 ALA A O 1
ATOM 1113 N N . ALA A 1 141 ? -12.240 -11.035 14.026 1.00 32.31 141 ALA A N 1
ATOM 1114 C CA . ALA A 1 141 ? -12.745 -12.321 13.508 1.00 32.31 141 ALA A CA 1
ATOM 1115 C C . ALA A 1 141 ? -14.020 -12.901 14.165 1.00 32.31 141 ALA A C 1
ATOM 1117 O O . ALA A 1 141 ? -14.268 -14.098 14.021 1.00 32.31 141 ALA A O 1
ATOM 1118 N N . SER A 1 142 ? -14.868 -12.114 14.841 1.00 26.94 142 SER A N 1
ATOM 1119 C CA . SER A 1 142 ? -16.179 -12.619 15.300 1.00 26.94 142 SER A CA 1
ATOM 1120 C C . SER A 1 142 ? -17.350 -11.787 14.765 1.00 26.94 142 SER A C 1
ATOM 1122 O O . SER A 1 142 ? -17.452 -10.610 15.107 1.00 26.94 142 SER A O 1
ATOM 1124 N N . PRO A 1 143 ? -18.289 -12.381 13.999 1.00 37.91 143 PRO A N 1
ATOM 1125 C CA . PRO A 1 143 ? -19.547 -11.739 13.628 1.00 37.91 143 PRO A CA 1
ATOM 1126 C C . PRO A 1 143 ? -20.640 -11.870 14.712 1.00 37.91 143 PRO A C 1
ATOM 1128 O O . PRO A 1 143 ? -21.822 -11.741 14.403 1.00 37.91 143 PRO A O 1
ATOM 1131 N N . ALA A 1 144 ? -20.301 -12.135 15.980 1.00 33.41 144 ALA A N 1
ATOM 1132 C CA . ALA A 1 144 ? -21.299 -12.251 17.046 1.00 33.41 144 ALA A CA 1
ATOM 1133 C C . ALA A 1 144 ? -20.765 -11.826 18.428 1.00 33.41 144 ALA A C 1
ATOM 1135 O O . ALA A 1 144 ? -19.807 -12.412 18.929 1.00 33.41 144 ALA A O 1
ATOM 1136 N N . GLY A 1 145 ? -21.448 -10.872 19.077 1.00 31.14 145 GLY A N 1
ATOM 1137 C CA . GLY A 1 145 ? -21.320 -10.580 20.517 1.00 31.14 145 GLY A CA 1
ATOM 1138 C C . GLY A 1 145 ? -20.965 -9.127 20.856 1.00 31.14 145 GLY A C 1
ATOM 1139 O O . GLY A 1 145 ? -20.311 -8.473 20.054 1.00 31.14 145 GLY A O 1
ATOM 1140 N N . PRO A 1 146 ? -21.467 -8.591 21.987 1.00 39.19 146 PRO A N 1
ATOM 1141 C CA . PRO A 1 146 ? -21.888 -7.202 22.107 1.00 39.19 146 PRO A CA 1
ATOM 1142 C C . PRO A 1 146 ? -20.705 -6.249 22.203 1.00 39.19 146 PRO A C 1
ATOM 1144 O O . PRO A 1 146 ? -19.724 -6.517 22.890 1.00 39.19 146 PRO A O 1
ATOM 1147 N N . VAL A 1 147 ? -20.870 -5.121 21.515 1.00 45.16 147 VAL A N 1
ATOM 1148 C CA . VAL A 1 147 ? -20.071 -3.8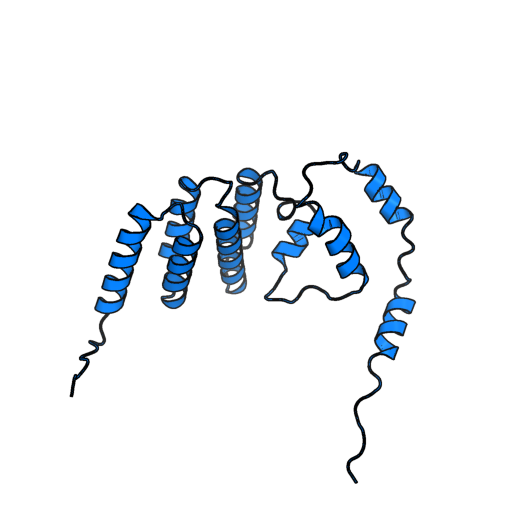98 21.593 1.00 45.16 147 VAL A CA 1
ATOM 1149 C C . VAL A 1 147 ? -19.487 -3.740 22.996 1.00 45.16 147 VAL A C 1
ATOM 1151 O O . VAL A 1 147 ? -20.221 -3.480 23.949 1.00 45.16 147 VAL A O 1
ATOM 1154 N N . ALA A 1 148 ? -18.174 -3.943 23.120 1.00 46.12 148 ALA A N 1
ATOM 1155 C CA . ALA A 1 148 ? -17.453 -3.630 24.339 1.00 46.12 148 ALA A CA 1
ATOM 1156 C C . ALA A 1 148 ? -17.559 -2.117 24.545 1.00 46.12 148 ALA A C 1
ATOM 1158 O O . ALA A 1 148 ? -16.954 -1.332 23.816 1.00 46.12 148 ALA A O 1
ATOM 1159 N N . ASP A 1 149 ? -18.406 -1.732 25.494 1.00 46.28 149 ASP A N 1
ATOM 1160 C CA . ASP A 1 149 ? -18.512 -0.371 25.993 1.00 46.28 149 ASP A CA 1
ATOM 1161 C C . ASP A 1 149 ? -17.101 0.119 26.385 1.00 46.28 149 ASP A C 1
ATOM 1163 O O . ASP A 1 149 ? -16.417 -0.575 27.150 1.00 46.28 149 ASP A O 1
ATOM 1167 N N . PRO A 1 150 ? -16.627 1.267 25.862 1.00 50.41 150 PRO A N 1
ATOM 1168 C CA . PRO A 1 150 ? -15.338 1.851 26.233 1.00 50.41 150 PRO A CA 1
ATOM 1169 C C . PRO A 1 150 ? -15.115 1.939 27.752 1.00 50.41 150 PRO A C 1
ATOM 1171 O O . PRO A 1 150 ? -13.981 1.773 28.210 1.00 50.41 150 PRO A O 1
ATOM 1174 N N . ASP A 1 151 ? -16.185 2.109 28.537 1.00 44.84 151 ASP A N 1
ATOM 1175 C CA . ASP A 1 151 ? -16.116 2.152 30.001 1.00 44.84 151 ASP A CA 1
ATOM 1176 C C . ASP A 1 151 ? -15.808 0.783 30.625 1.00 44.84 151 ASP A C 1
ATOM 1178 O O . ASP A 1 151 ? -15.053 0.704 31.596 1.00 44.84 151 ASP A O 1
ATOM 1182 N N . MET A 1 152 ? -16.295 -0.320 30.045 1.00 44.72 152 MET A N 1
ATOM 1183 C CA . MET A 1 152 ? -15.934 -1.669 30.503 1.00 44.72 152 MET A CA 1
ATOM 1184 C C . MET A 1 152 ? -14.454 -1.972 30.259 1.00 44.72 152 MET A C 1
ATOM 1186 O O . MET A 1 152 ? -13.816 -2.637 31.076 1.00 44.72 152 MET A O 1
ATOM 1190 N N . VAL A 1 153 ? -13.901 -1.469 29.155 1.00 51.00 153 VAL A N 1
ATOM 1191 C CA . VAL A 1 153 ? -12.487 -1.645 28.797 1.00 51.00 153 VAL A CA 1
ATOM 1192 C C . VAL A 1 153 ? -11.588 -0.845 29.741 1.00 51.00 153 VAL A C 1
ATOM 1194 O O . VAL A 1 153 ? -10.605 -1.379 30.259 1.00 51.00 153 VAL A O 1
ATOM 1197 N N . PHE A 1 154 ? -11.955 0.404 30.041 1.00 49.84 154 PHE A N 1
ATOM 1198 C CA . PHE A 1 154 ? -11.242 1.220 31.024 1.00 49.84 154 PHE A CA 1
ATOM 1199 C C . PHE A 1 154 ? -11.313 0.598 32.425 1.00 49.84 154 PHE A C 1
ATOM 1201 O O . PHE A 1 154 ? -10.310 0.511 33.130 1.00 49.84 154 PHE A O 1
ATOM 1208 N N . GLN A 1 155 ? -12.473 0.070 32.811 1.00 46.75 155 GLN A N 1
ATOM 1209 C CA . GLN A 1 155 ? -12.656 -0.568 34.110 1.00 46.75 155 GLN A CA 1
ATOM 1210 C C . GLN A 1 155 ? -11.915 -1.910 34.229 1.00 46.75 155 GLN A C 1
ATOM 1212 O O . GLN A 1 155 ? -11.470 -2.256 35.324 1.00 46.75 155 GLN A O 1
ATOM 1217 N N . ALA A 1 156 ? -11.729 -2.637 33.122 1.00 47.75 156 ALA A N 1
ATOM 1218 C CA . ALA A 1 156 ? -10.870 -3.818 33.062 1.00 47.75 156 ALA A CA 1
ATOM 1219 C C . ALA A 1 156 ? -9.384 -3.446 33.193 1.00 47.75 156 ALA A C 1
ATOM 1221 O O . ALA A 1 156 ? -8.675 -4.094 33.956 1.00 47.75 156 ALA A O 1
ATOM 1222 N N . LEU A 1 157 ? -8.928 -2.367 32.545 1.00 50.34 157 LEU A N 1
ATOM 1223 C CA . LEU A 1 157 ? -7.566 -1.836 32.715 1.00 50.34 157 LEU A CA 1
ATOM 1224 C C . LEU A 1 157 ? -7.298 -1.372 34.151 1.00 50.34 157 LEU A C 1
ATOM 1226 O O . LEU A 1 157 ? -6.227 -1.633 34.685 1.00 50.34 157 LEU A O 1
ATOM 1230 N N . CYS A 1 158 ? -8.274 -0.739 34.806 1.00 49.34 158 CYS A N 1
ATOM 1231 C CA . CYS A 1 158 ? -8.147 -0.323 36.205 1.00 49.34 158 CYS A CA 1
ATOM 1232 C C . CYS A 1 158 ? -8.162 -1.487 37.209 1.00 49.34 158 CYS A C 1
ATOM 1234 O O . CYS A 1 158 ? -7.815 -1.278 38.369 1.00 49.34 158 CYS A O 1
ATOM 1236 N N . ARG A 1 159 ? -8.617 -2.680 36.804 1.00 43.66 159 ARG A N 1
ATOM 1237 C CA . ARG A 1 159 ? -8.706 -3.879 37.661 1.00 43.66 159 ARG A CA 1
ATOM 1238 C C . ARG A 1 159 ? -7.702 -4.967 37.296 1.00 43.66 159 ARG A C 1
ATOM 1240 O O . ARG A 1 159 ? -7.594 -5.944 38.030 1.00 43.66 159 ARG A O 1
ATOM 1247 N N . ALA A 1 160 ? -7.017 -4.832 36.168 1.00 48.69 160 ALA A N 1
ATOM 1248 C CA . ALA A 1 160 ? -5.914 -5.697 35.819 1.00 48.69 160 ALA A CA 1
ATOM 1249 C C . ALA A 1 160 ? -4.745 -5.361 36.749 1.00 48.69 160 ALA A C 1
ATOM 1251 O O . ALA A 1 160 ? -4.212 -4.252 36.707 1.00 48.69 160 ALA A O 1
ATOM 1252 N N . ASP A 1 161 ? -4.366 -6.313 37.600 1.00 44.88 161 ASP A N 1
ATOM 1253 C CA . ASP A 1 161 ? -3.117 -6.234 38.352 1.00 44.88 161 ASP A CA 1
ATOM 1254 C C . ASP A 1 161 ? -1.964 -6.364 37.355 1.00 44.88 161 ASP A C 1
ATOM 1256 O O . ASP A 1 161 ? -1.524 -7.459 36.998 1.00 44.88 161 ASP A O 1
ATOM 1260 N N . PHE A 1 162 ? -1.511 -5.219 36.847 1.00 48.94 162 PHE A N 1
ATOM 1261 C CA . PHE A 1 162 ? -0.279 -5.149 36.085 1.00 48.94 162 PHE A CA 1
ATOM 1262 C C . PHE A 1 162 ? 0.888 -5.366 37.054 1.00 48.94 162 PHE A C 1
ATOM 1264 O O . PHE A 1 162 ? 0.969 -4.660 38.065 1.00 48.94 162 PHE A O 1
ATOM 1271 N N . PRO A 1 163 ? 1.786 -6.330 36.782 1.00 52.12 163 PRO A N 1
ATOM 1272 C CA . PRO A 1 163 ? 2.948 -6.551 37.629 1.00 52.12 163 PRO A CA 1
ATOM 1273 C C . PRO A 1 163 ? 3.769 -5.264 37.715 1.00 52.12 163 PRO A C 1
ATOM 1275 O O . PRO A 1 163 ? 3.929 -4.544 36.723 1.00 52.12 163 PRO A O 1
ATOM 1278 N N . LEU A 1 164 ? 4.273 -4.958 38.912 1.00 57.16 164 LEU A N 1
ATOM 1279 C CA . LEU A 1 164 ? 5.122 -3.791 39.106 1.00 57.16 164 LEU A CA 1
ATOM 1280 C C . LEU A 1 164 ? 6.352 -3.924 38.209 1.00 57.16 164 LEU A C 1
ATOM 1282 O O . LEU A 1 164 ? 6.874 -5.017 37.999 1.00 57.16 164 LEU A O 1
ATOM 1286 N N . ARG A 1 165 ? 6.835 -2.791 37.694 1.00 50.38 165 ARG A N 1
ATOM 1287 C CA . ARG A 1 165 ? 8.004 -2.739 36.806 1.00 50.38 165 ARG A CA 1
ATOM 1288 C C . ARG A 1 165 ? 9.204 -3.520 37.363 1.00 50.38 165 ARG A C 1
ATOM 1290 O O . ARG A 1 165 ? 9.902 -4.187 36.612 1.00 50.38 165 ARG A O 1
ATOM 1297 N N . GLU A 1 166 ? 9.392 -3.480 38.679 1.00 61.34 166 GLU A N 1
ATOM 1298 C CA . GLU A 1 166 ? 10.454 -4.206 39.386 1.00 61.34 166 GLU A CA 1
ATOM 1299 C C . GLU A 1 166 ? 10.300 -5.735 39.312 1.00 61.34 166 GLU A C 1
ATOM 1301 O O . GLU A 1 166 ? 11.295 -6.458 39.312 1.00 61.34 166 GLU A O 1
ATOM 1306 N N . ASP A 1 167 ? 9.068 -6.239 39.239 1.00 59.75 167 ASP A N 1
ATOM 1307 C CA . ASP A 1 167 ? 8.780 -7.672 39.150 1.00 59.75 167 ASP A CA 1
ATOM 1308 C C . ASP A 1 167 ? 8.990 -8.194 37.727 1.00 59.75 167 ASP A C 1
ATOM 1310 O O . ASP A 1 167 ? 9.489 -9.304 37.550 1.00 59.75 167 ASP A O 1
ATOM 1314 N N . VAL A 1 168 ? 8.687 -7.369 36.719 1.00 59.34 168 VAL A N 1
ATOM 1315 C CA . VAL A 1 168 ? 9.002 -7.660 35.311 1.00 59.34 168 VAL A CA 1
ATOM 1316 C C . VAL A 1 168 ? 10.520 -7.701 35.107 1.00 59.34 168 VAL A C 1
ATOM 1318 O O . VAL A 1 168 ? 11.040 -8.690 34.598 1.00 59.34 168 VAL A O 1
ATOM 1321 N N . GLU A 1 169 ? 11.250 -6.702 35.617 1.00 60.28 169 GLU A N 1
ATOM 1322 C CA . GLU A 1 169 ? 12.718 -6.645 35.522 1.00 60.28 169 GLU A CA 1
ATOM 1323 C C . GLU A 1 169 ? 13.406 -7.811 36.270 1.00 60.28 169 GLU A C 1
ATOM 1325 O O . GLU A 1 169 ? 14.431 -8.323 35.815 1.00 60.28 169 GLU A O 1
ATOM 1330 N N . ARG A 1 170 ? 12.839 -8.296 37.389 1.00 64.75 170 ARG A N 1
ATOM 1331 C CA . ARG A 1 170 ? 13.335 -9.501 38.086 1.00 64.75 170 ARG A CA 1
ATOM 1332 C C . ARG A 1 170 ? 13.117 -10.786 37.296 1.00 64.75 170 ARG A C 1
ATOM 1334 O O . ARG A 1 170 ? 13.971 -11.668 37.346 1.00 64.75 170 ARG A O 1
ATOM 1341 N N . LEU A 1 171 ? 11.974 -10.912 36.628 1.00 57.19 171 LEU A N 1
ATOM 1342 C CA . LEU A 1 171 ? 11.648 -12.083 35.816 1.00 57.19 171 LEU A CA 1
ATOM 1343 C C . LEU A 1 171 ? 12.565 -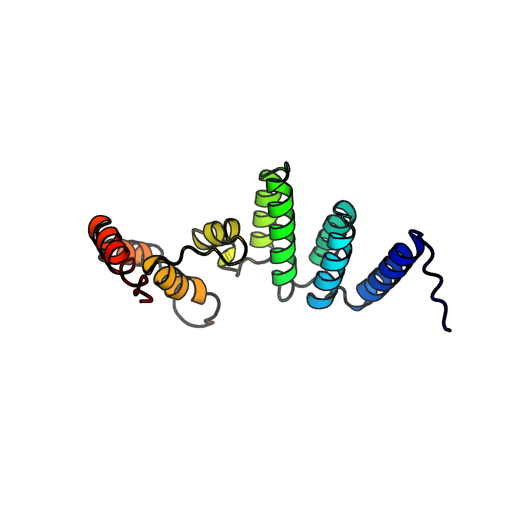12.177 34.592 1.00 57.19 171 LEU A C 1
ATOM 1345 O O . LEU A 1 171 ? 13.062 -13.263 34.306 1.00 57.19 171 LEU A O 1
ATOM 1349 N N . ASP A 1 172 ? 12.862 -11.049 33.948 1.00 58.31 172 ASP A N 1
ATOM 1350 C CA . ASP A 1 172 ? 1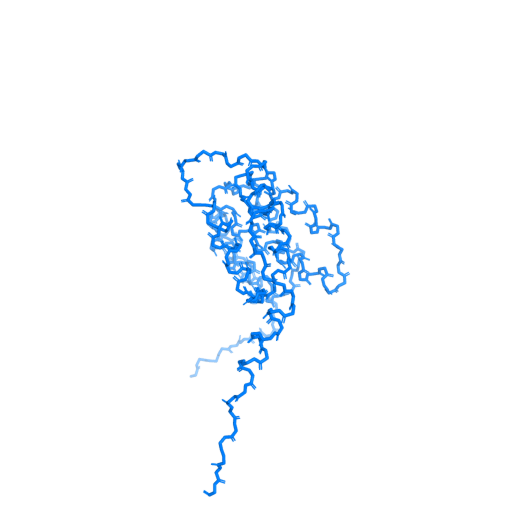3.780 -10.993 32.803 1.00 58.31 172 ASP A CA 1
ATOM 1351 C C . ASP A 1 172 ? 15.236 -11.275 33.218 1.00 58.31 172 ASP A C 1
ATOM 1353 O O . ASP A 1 172 ? 15.991 -11.928 32.497 1.00 58.31 172 ASP A O 1
ATOM 1357 N N . ALA A 1 173 ? 15.635 -10.856 34.425 1.00 64.62 173 ALA A N 1
ATOM 1358 C CA . ALA A 1 173 ? 16.963 -11.140 34.970 1.00 64.62 173 ALA A CA 1
ATOM 1359 C C . ALA A 1 173 ? 17.189 -12.625 35.315 1.00 64.62 173 ALA A C 1
ATOM 1361 O O . ALA A 1 173 ? 18.340 -13.058 35.398 1.00 64.62 173 ALA A O 1
ATOM 1362 N N . MET A 1 174 ? 16.125 -13.410 35.522 1.00 59.19 174 MET A N 1
ATOM 1363 C CA . MET A 1 174 ? 16.236 -14.842 35.827 1.00 59.19 174 MET A CA 1
ATOM 1364 C C . MET A 1 174 ? 16.392 -15.734 34.587 1.00 59.19 174 MET A C 1
ATOM 1366 O O . MET A 1 174 ? 16.829 -16.871 34.736 1.00 59.19 174 MET A O 1
ATOM 1370 N N . ASP A 1 175 ? 16.100 -15.231 33.384 1.00 56.25 175 ASP A N 1
ATOM 1371 C CA . ASP A 1 175 ? 16.180 -16.004 32.130 1.00 56.25 175 ASP A CA 1
ATOM 1372 C C . ASP A 1 175 ? 17.549 -15.866 31.420 1.00 56.25 175 ASP A C 1
ATOM 1374 O O . ASP A 1 175 ? 17.933 -16.687 30.592 1.00 56.25 175 ASP A O 1
ATOM 1378 N N . GLY A 1 176 ? 18.359 -14.862 31.784 1.00 52.31 176 GLY A N 1
ATOM 1379 C CA . GLY A 1 176 ? 19.666 -14.582 31.162 1.00 52.31 176 GLY A CA 1
ATOM 1380 C C . GLY A 1 176 ? 20.847 -15.440 31.645 1.00 52.31 176 GLY A C 1
ATOM 1381 O O . GLY A 1 176 ? 22.001 -15.076 31.412 1.00 52.31 176 GLY A O 1
ATOM 1382 N N . GLY A 1 177 ? 20.592 -16.531 32.369 1.00 51.84 177 GLY A N 1
ATOM 1383 C CA . GLY A 1 177 ? 21.569 -17.153 33.260 1.00 51.84 177 GLY A CA 1
ATOM 1384 C C . GLY A 1 177 ? 21.972 -18.595 32.977 1.00 51.84 177 GLY A C 1
ATOM 1385 O O . GLY A 1 177 ? 22.348 -19.250 33.935 1.00 51.84 177 GLY A O 1
ATOM 1386 N N . GLU A 1 178 ? 21.925 -19.131 31.751 1.00 51.38 178 GLU A N 1
ATOM 1387 C CA . GLU A 1 178 ? 22.438 -20.496 31.515 1.00 51.38 178 GLU A CA 1
ATOM 1388 C C . GLU A 1 178 ? 22.852 -20.766 30.053 1.00 51.38 178 GLU A C 1
ATOM 1390 O O . GLU A 1 178 ? 22.131 -21.389 29.286 1.00 51.38 178 GLU A O 1
ATOM 1395 N N . ALA A 1 179 ? 24.052 -20.320 29.651 1.00 51.06 179 ALA A N 1
ATOM 1396 C CA . ALA A 1 179 ? 24.795 -20.914 28.527 1.00 51.06 179 ALA A CA 1
ATOM 1397 C C . ALA A 1 179 ? 26.273 -20.474 28.512 1.00 51.06 179 ALA A C 1
ATOM 1399 O O . ALA A 1 179 ? 26.698 -19.702 27.657 1.00 51.06 179 ALA A O 1
ATOM 1400 N N . ASN A 1 180 ? 27.094 -20.984 29.435 1.00 44.00 180 ASN A N 1
ATOM 1401 C CA . ASN A 1 180 ? 28.514 -21.176 29.118 1.00 44.00 180 ASN A CA 1
ATOM 1402 C C . ASN A 1 180 ? 29.082 -22.384 29.877 1.00 44.00 180 ASN A C 1
ATOM 1404 O O . ASN A 1 1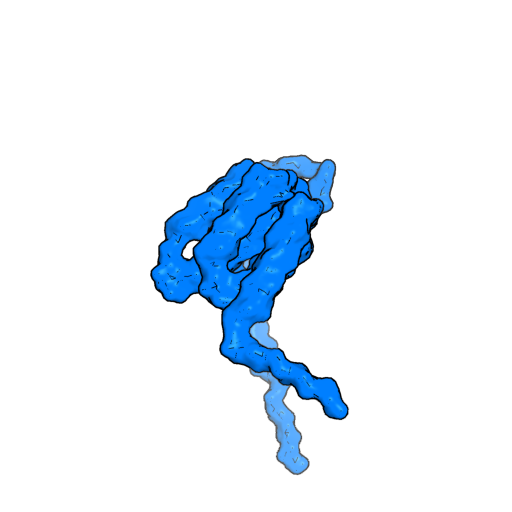80 ? 29.712 -22.264 30.928 1.00 44.00 180 ASN A O 1
ATOM 1408 N N . GLY A 1 181 ? 28.786 -23.575 29.354 1.00 44.41 181 GLY A N 1
ATOM 1409 C CA . GLY A 1 181 ? 29.379 -24.831 29.796 1.00 44.41 181 GLY A CA 1
ATOM 1410 C C . GLY A 1 181 ? 30.756 -25.030 29.163 1.00 44.41 181 GLY A C 1
ATOM 1411 O O . GLY A 1 181 ? 30.872 -25.128 27.946 1.00 44.41 181 GLY A O 1
ATOM 1412 N N . LYS A 1 182 ? 31.775 -25.083 30.025 1.00 44.75 182 LYS A N 1
ATOM 1413 C CA . LYS A 1 182 ? 33.151 -25.552 29.793 1.00 44.75 182 LYS A CA 1
ATOM 1414 C C . LYS A 1 182 ? 33.273 -26.665 28.741 1.00 44.75 182 LYS A C 1
ATOM 1416 O O . LYS A 1 182 ? 32.643 -27.710 28.877 1.00 44.75 182 LYS A O 1
ATOM 1421 N N . LEU A 1 183 ? 34.191 -26.476 27.795 1.00 41.00 183 LEU A N 1
ATOM 1422 C CA . LEU A 1 183 ? 34.904 -27.557 27.115 1.00 41.00 183 LEU A CA 1
ATOM 1423 C C . LEU A 1 183 ? 36.308 -27.617 27.735 1.00 41.00 183 LEU A C 1
ATOM 1425 O O . LEU A 1 183 ? 37.118 -26.726 27.482 1.00 41.00 183 LEU A O 1
ATOM 1429 N N . ASP A 1 184 ? 36.527 -28.612 28.596 1.00 48.06 184 ASP A N 1
ATOM 1430 C CA . ASP A 1 184 ? 37.857 -29.161 28.903 1.00 48.06 184 ASP A CA 1
ATOM 1431 C C . ASP A 1 184 ? 38.188 -30.250 27.865 1.00 48.06 184 ASP A C 1
ATOM 1433 O O . ASP A 1 184 ? 37.246 -30.975 27.458 1.00 48.06 184 ASP A O 1
#

Foldseek 3Di:
DPPPPPPPDCVVVVVVVVVLVVVCVVCLQPVVSLVVVLVSCVVVVVVVVSVVSLVVSLVPHQLVRCVVSLLVVLVSQLVVVVVVDDVVVSVVSLVVNCVSHVLDLCSDDVNVVQSNPDDDPPDPPQPVVVVVCVVRVCVSPDPDDDDDDPVNVVVVVVPPPDDDPVVSVVVVVVVVPDDDDDDD

Secondary structure (DSSP, 8-state):
-------SSTHHHHHHHHHHHHHHHHHTT-HHHHHHHHHHHHHTT-HHHHHHHHHHHHHHS-HHHHHHHHHHHHHHHHHHHHTT--HHHHHHHHHHHHHH-TT-GGGSHHHHHHHHH-BTTB----HHHHHHIIIIIGGGS-S-S----HHHHHHHHTTS-PPPHHHHHHHHHHHS--------

Nearest PDB structures (foldseek):
  9dtr-assembly1_S  TM=6.138E-01  e=1.413E-01  Saccharomyces cerevisiae
  7msn-assembly1_B  TM=3.957E-01  e=4.848E-01  Bacillus subtilis subsp. subtilis str. 168
  7msp-assembly2_B  TM=6.120E-01  e=3.523E+00  Bacillus subtilis subsp. subtilis str. 168
  8fgw-assembly1_D  TM=7.367E-01  e=7.463E+00  Homo sapiens

InterPro domains:
  IPR003107 HAT (Half-A-TPR) repeat [SM00386] (11-43)
  IPR003107 HAT (Half-A-TPR) repeat [SM00386] (45-79)
  IPR008847 Suppressor of forked [PF05843] (11-124)
  IPR011990 Tetratricopeptide-like helical domain superfamily [SSF48452] (12-123)
  IPR045243 mRNA 3'-end-processing protein Rna14-like [PTHR19980] (12-144)

Solvent-accessible surface area (backbone atoms only — not comparable to full-atom values): 11312 Å² total; per-residue (Å²): 133,89,79,79,79,76,68,94,52,70,62,62,57,53,52,50,50,53,51,50,56,58,48,40,78,78,38,54,74,39,50,70,58,50,52,54,52,45,53,54,32,57,78,66,68,39,62,70,61,41,53,52,48,52,55,56,36,64,74,73,30,58,63,92,58,36,57,68,52,52,56,51,51,52,54,49,46,49,56,44,26,75,76,75,47,57,66,67,59,44,54,54,49,50,54,49,49,33,70,63,40,72,85,45,62,59,65,42,73,70,52,24,55,49,60,72,67,55,52,98,83,56,62,77,84,47,74,68,46,54,51,48,43,63,65,61,61,51,71,76,75,64,99,73,81,79,82,80,49,71,65,60,54,53,53,48,61,76,66,53,86,70,77,53,71,70,57,52,55,51,57,58,62,65,70,76,73,84,87,85,81,84,86,130

Mean predicted aligned error: 15.27 Å

pLDDT: mean 72.86, std 18.9, range [26.94, 95.38]

Sequence (184 aa):
LLEFHGGIGDDGKQIALNIFELGLKKFIHEPEFVLSYVDFLGHTNDDNNMRSLFEKVLSVMPPAVSKPVWDRFIRFEQTMATNGGDLTSVIRLEQRRAAALPDDSTTKGLLGLVDRYVWMHLLQDSKSDALFFATYGTLAASPAGPVADPDMVFQALCRADFPLREDVERLDAMDGGEANGKLD